Protein AF-A0A1H9M7K6-F1 (afdb_monomer_lite)

Foldseek 3Di:
DDDDDDDDDDDDDDDDDDDDDDDDDPPPPPVVPPPPPPPPDPPPPDPDDDPDDPLAFWPVDGDFNRKWKWAKWKDKQNHTDDDPFGIKMWGFHDDDPFKTKIWIDTPPDDGTQIAMWTDDVQWTAGDPVSCVVDPFNVADQASIDRLPADAPAEWDDDSLFIDRVPHTAADSGKHFHQWDDDPNDIDGGWIKDWHDPVVFQKIWIWTHHSTDTAKIKIKHWDQDPNDIMIMMIMGGTDDDPPD

Sequence (243 aa):
MHQRRKKGTRLNEQIHLPMSPIKTLFSLSLVLLFITSCDPDPIAPQPSPQPVDPDRVSFQNPVVGQFNTFDVLSFECGQEVPAPSSDLTLTITAVTDEEIEFSEQSSGLTDPYVYTAERVPGNLLISAEERAGSRLFYFYGSDSIRLDAQPVAELNYQDCVFFNGNEKFTGDYVASIPSFELDGRTLSNLKSVSCVPVILDLDGYLLYDSNSLHASITTSGSEFGGVESWFTTIYLLQESGGE

pLDDT: mean 81.36, std 17.16, range [38.16, 98.44]

Organism: NCBI:txid478744

Radius of gyration: 29.24 Å; chains: 1; bounding box: 63×69×85 Å

Secondary structure (DSSP, 8-state):
-------------------------TTSSSSTTSS--------PPPPPPPPPPTTS--SSS--TT-EEEEEEEEEETTEE---S-SEEEEEEEEE-SSEEEEEEEETT-SS-EEEEEEEETTEEE--HHHHHH-SS----S-SEEESSPPP-SB-EEETTEEEETTEE---SS-EEEEEEEETTEEEEEEEEEEE--TTTTEEEEEEE-SS-EEEEEEEEEEEETTEEEEEEEEEEEPP----

Structure (mmCIF, N/CA/C/O backbone):
data_AF-A0A1H9M7K6-F1
#
_entry.id   AF-A0A1H9M7K6-F1
#
loop_
_atom_site.group_PDB
_atom_site.id
_atom_site.type_symbol
_atom_site.label_atom_id
_atom_site.label_alt_id
_atom_site.label_comp_id
_atom_site.label_asym_id
_atom_site.label_entity_id
_atom_site.label_seq_id
_atom_site.pdbx_PDB_ins_code
_atom_site.Cartn_x
_atom_site.Cartn_y
_atom_site.Cartn_z
_atom_site.occupancy
_atom_site.B_iso_or_equiv
_atom_site.auth_seq_id
_atom_site.auth_comp_id
_atom_site.auth_asym_id
_atom_site.auth_atom_id
_atom_site.pdbx_PDB_model_num
ATOM 1 N N . MET A 1 1 ? -27.196 35.611 -63.379 1.00 47.88 1 MET A N 1
ATOM 2 C CA . MET A 1 1 ? -27.825 35.134 -64.635 1.00 47.88 1 MET A CA 1
ATOM 3 C C . MET A 1 1 ? -27.070 33.916 -65.162 1.00 47.88 1 MET A C 1
ATOM 5 O O . MET A 1 1 ? -26.076 34.110 -65.837 1.00 47.88 1 MET A O 1
ATOM 9 N N . HIS A 1 2 ? -27.516 32.691 -64.868 1.00 49.06 2 HIS A N 1
ATOM 10 C CA . HIS A 1 2 ? -27.603 31.582 -65.837 1.00 49.06 2 HIS A CA 1
ATOM 11 C C . HIS A 1 2 ? -28.138 30.324 -65.140 1.00 49.06 2 HIS A C 1
ATOM 13 O O . HIS A 1 2 ? -27.496 29.737 -64.278 1.00 49.06 2 HIS A O 1
ATOM 19 N N . GLN A 1 3 ? -29.358 29.947 -65.523 1.00 47.75 3 GLN A N 1
ATOM 20 C CA . GLN A 1 3 ? -29.942 28.627 -65.308 1.00 47.75 3 GLN A CA 1
ATOM 21 C C . GLN A 1 3 ? -29.163 27.568 -66.103 1.00 47.75 3 GLN A C 1
ATOM 23 O O . GLN A 1 3 ? -28.755 27.853 -67.227 1.00 47.75 3 GLN A O 1
ATOM 28 N N . ARG A 1 4 ? -29.156 26.311 -65.634 1.00 53.44 4 ARG A N 1
ATOM 29 C CA . ARG A 1 4 ? -29.588 25.164 -66.462 1.00 53.44 4 ARG A CA 1
ATOM 30 C C . ARG A 1 4 ? -29.865 23.904 -65.631 1.00 53.44 4 ARG A C 1
ATOM 32 O O . ARG A 1 4 ? -29.017 23.405 -64.908 1.00 53.44 4 ARG A O 1
ATOM 39 N N . ARG A 1 5 ? -31.096 23.407 -65.797 1.00 55.62 5 ARG A N 1
ATOM 40 C CA . ARG A 1 5 ? -31.636 22.093 -65.403 1.00 55.62 5 ARG A CA 1
ATOM 41 C C . ARG A 1 5 ? -31.065 20.954 -66.264 1.00 55.62 5 ARG A C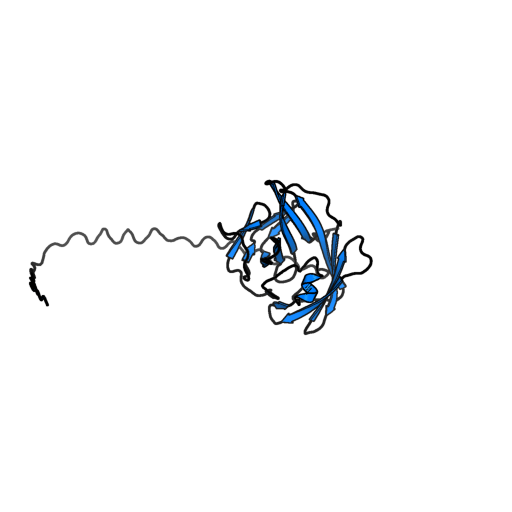 1
ATOM 43 O O . ARG A 1 5 ? -30.823 21.191 -67.442 1.00 55.62 5 ARG A O 1
ATOM 50 N N . LYS A 1 6 ? -31.080 19.724 -65.726 1.00 57.84 6 LYS A N 1
ATOM 51 C CA . LYS A 1 6 ? -31.431 18.404 -66.338 1.00 57.84 6 LYS A CA 1
ATOM 52 C C . LYS A 1 6 ? -31.504 17.412 -65.152 1.00 57.84 6 LYS A C 1
ATOM 54 O O . LYS A 1 6 ? -30.553 17.392 -64.391 1.00 57.84 6 LYS A O 1
ATOM 59 N N . LYS A 1 7 ? -32.575 16.714 -64.739 1.00 54.44 7 LYS A N 1
ATOM 60 C CA . LYS A 1 7 ? -33.729 15.976 -65.313 1.00 54.44 7 LYS A CA 1
ATOM 61 C C . LYS A 1 7 ? -33.375 14.676 -66.064 1.00 54.44 7 LYS A C 1
ATOM 63 O O . LYS A 1 7 ? -32.823 14.753 -67.154 1.00 54.44 7 LYS A O 1
ATOM 68 N N . GLY A 1 8 ? -33.851 13.549 -65.509 1.00 43.56 8 GLY A N 1
ATOM 69 C CA . GLY A 1 8 ? -34.071 12.237 -66.154 1.00 43.56 8 GLY A CA 1
ATOM 70 C C . GLY A 1 8 ? -33.228 11.098 -65.549 1.00 43.56 8 GLY A C 1
ATOM 71 O O . GLY A 1 8 ? -32.077 11.348 -65.237 1.00 43.56 8 GLY A O 1
ATOM 72 N N . THR A 1 9 ? -33.674 9.851 -65.337 1.00 52.56 9 THR A N 1
ATOM 73 C CA . THR A 1 9 ? -34.931 9.130 -65.644 1.00 52.56 9 THR A CA 1
ATOM 74 C C . THR A 1 9 ? -34.920 7.788 -64.867 1.00 52.56 9 THR A C 1
ATOM 76 O O . THR A 1 9 ? -33.850 7.247 -64.612 1.00 52.56 9 THR A O 1
ATOM 79 N N . ARG A 1 10 ? -36.097 7.262 -64.483 1.00 55.97 10 ARG A N 1
ATOM 80 C CA . ARG A 1 10 ? -36.335 5.927 -63.875 1.00 55.97 10 ARG A CA 1
ATOM 81 C C . ARG A 1 10 ? -36.352 4.797 -64.922 1.00 55.97 10 ARG A C 1
ATOM 83 O O . ARG A 1 10 ? -36.804 5.067 -66.024 1.00 55.97 10 ARG A O 1
ATOM 90 N N . LEU A 1 11 ? -36.047 3.562 -64.507 1.00 56.72 11 LEU A N 1
ATOM 91 C CA . LEU A 1 11 ? -36.513 2.234 -64.996 1.00 56.72 11 LEU A CA 1
ATOM 92 C C . LEU A 1 11 ? -36.066 1.252 -63.884 1.00 56.72 11 LEU A C 1
ATOM 94 O O . LEU A 1 11 ? -34.889 1.268 -63.553 1.00 56.72 11 LEU A O 1
ATOM 98 N N . ASN A 1 12 ? -36.865 0.562 -63.063 1.00 50.88 12 ASN A N 1
ATOM 99 C CA . ASN A 1 12 ? -38.062 -0.279 -63.194 1.00 50.88 12 ASN A CA 1
ATOM 100 C C . ASN A 1 12 ? -37.880 -1.493 -64.112 1.00 50.88 12 ASN A C 1
ATOM 102 O O . ASN A 1 12 ? -38.217 -1.422 -65.287 1.00 50.88 12 ASN A O 1
ATOM 106 N N . GLU A 1 13 ? -37.427 -2.609 -63.538 1.00 57.91 13 GLU A N 1
ATOM 107 C CA . GLU A 1 13 ? -37.585 -3.935 -64.135 1.00 57.91 13 GLU A CA 1
ATOM 108 C C . GLU A 1 13 ? -37.860 -4.962 -63.022 1.00 57.91 13 GLU A C 1
ATOM 110 O O . GLU A 1 13 ? -37.001 -5.292 -62.207 1.00 57.91 13 GLU A O 1
ATOM 115 N N . GLN A 1 14 ? -39.124 -5.386 -62.946 1.00 50.59 14 GLN A N 1
ATOM 116 C CA . GLN A 1 14 ? -39.582 -6.568 -62.218 1.00 50.59 14 GLN A CA 1
ATOM 117 C C . GLN A 1 14 ? -39.521 -7.753 -63.181 1.00 50.59 14 GLN A C 1
ATOM 119 O O . GLN A 1 14 ? -40.066 -7.658 -64.280 1.00 50.59 14 GLN A O 1
ATOM 124 N N . ILE A 1 15 ? -38.949 -8.881 -62.757 1.00 62.31 15 ILE A N 1
ATOM 125 C CA . ILE A 1 15 ? -39.090 -10.159 -63.464 1.00 62.31 15 ILE A CA 1
ATOM 126 C C . ILE A 1 15 ? -39.582 -11.223 -62.479 1.00 62.31 15 ILE A C 1
ATOM 128 O O . ILE A 1 15 ? -38.988 -11.465 -61.430 1.00 62.31 15 ILE A O 1
ATOM 132 N N . HIS A 1 16 ? -40.713 -11.819 -62.847 1.00 44.44 16 HIS A N 1
ATOM 133 C CA . HIS A 1 16 ? -41.434 -12.883 -62.160 1.00 44.44 16 HIS A CA 1
ATOM 134 C C . HIS A 1 16 ? -40.943 -14.279 -62.605 1.00 44.44 16 HIS A C 1
ATOM 136 O O . HIS A 1 16 ? -40.888 -14.548 -63.799 1.00 44.44 16 HIS A O 1
ATOM 142 N N . LEU A 1 17 ? -40.645 -15.124 -61.604 1.00 46.06 17 LEU A N 1
ATOM 143 C CA . LEU A 1 17 ? -40.867 -16.581 -61.406 1.00 46.06 17 LEU A CA 1
ATOM 144 C C . LEU A 1 17 ? -40.917 -17.556 -62.612 1.00 46.06 17 LEU A C 1
ATOM 146 O O . LEU A 1 17 ? -41.637 -17.330 -63.581 1.00 46.06 17 LEU A O 1
ATOM 150 N N . PRO A 1 18 ? -40.352 -18.771 -62.437 1.00 50.91 18 PRO A N 1
ATOM 151 C CA . PRO A 1 18 ? -41.237 -19.900 -62.104 1.00 50.91 18 PRO A CA 1
ATOM 152 C C . PRO A 1 18 ? -40.742 -20.831 -60.975 1.00 50.91 18 PRO A C 1
ATOM 154 O O . PRO A 1 18 ? -39.553 -20.990 -60.716 1.00 50.91 18 PRO A O 1
ATOM 157 N N . MET A 1 19 ? -41.720 -21.456 -60.311 1.00 47.22 19 MET A N 1
ATOM 158 C CA . MET A 1 19 ? -41.601 -22.463 -59.250 1.00 47.22 19 MET A CA 1
ATOM 159 C C . MET A 1 19 ? -41.314 -23.885 -59.775 1.00 47.22 19 MET A C 1
ATOM 161 O O . MET A 1 19 ? -41.977 -24.306 -60.717 1.00 47.22 19 MET A O 1
ATOM 165 N N . SER A 1 20 ? -40.527 -24.641 -58.980 1.00 45.38 20 SER A N 1
ATOM 166 C CA . SER A 1 20 ? -40.616 -26.100 -58.691 1.00 45.38 20 SER A CA 1
ATOM 167 C C . SER A 1 20 ? -40.263 -27.074 -59.840 1.00 45.38 20 SER A C 1
ATOM 169 O O . SER A 1 20 ? -40.629 -26.791 -60.975 1.00 45.38 20 SER A O 1
ATOM 171 N N . PRO A 1 21 ? -39.616 -28.248 -59.610 1.00 56.22 21 PRO A N 1
ATOM 172 C CA . PRO A 1 21 ? -39.726 -29.117 -58.428 1.00 56.22 21 PRO A CA 1
ATOM 173 C C . PRO A 1 21 ? -38.393 -29.741 -57.951 1.00 56.22 21 PRO A C 1
ATOM 175 O O . PRO A 1 21 ? -37.333 -29.402 -58.455 1.00 56.22 21 PRO A O 1
ATOM 178 N N . ILE A 1 22 ? -38.482 -30.711 -57.024 1.00 53.09 22 ILE A N 1
ATOM 179 C CA . ILE A 1 22 ? -37.457 -31.726 -56.665 1.00 53.09 22 ILE A CA 1
ATOM 180 C C . ILE A 1 22 ? -36.622 -31.326 -55.429 1.00 53.09 22 ILE A C 1
ATOM 182 O O . ILE A 1 22 ? -35.625 -30.627 -55.510 1.00 53.09 22 ILE A O 1
ATOM 186 N N . LYS A 1 23 ? -37.064 -31.616 -54.196 1.00 50.09 23 LYS A N 1
ATOM 187 C CA . LYS A 1 23 ? -36.982 -32.931 -53.518 1.00 50.09 23 LYS A CA 1
ATOM 188 C C . LYS A 1 23 ? -35.630 -33.650 -53.679 1.00 50.09 23 LYS A C 1
ATOM 190 O O . LYS A 1 23 ? -35.638 -34.725 -54.248 1.00 50.09 23 LYS A O 1
ATOM 195 N N . THR A 1 24 ? -34.528 -33.104 -53.154 1.00 51.31 24 THR A N 1
ATOM 196 C CA . THR A 1 24 ? -33.364 -33.867 -52.621 1.00 51.31 24 THR A CA 1
ATOM 197 C C . THR A 1 24 ? -32.226 -32.906 -52.285 1.00 51.31 24 THR A C 1
ATOM 199 O O . THR A 1 24 ? -31.393 -32.655 -53.140 1.00 51.31 24 THR A O 1
ATOM 202 N N . LEU A 1 25 ? -32.196 -32.340 -51.074 1.00 50.50 25 LEU A N 1
ATOM 203 C CA . LEU A 1 25 ? -30.967 -31.841 -50.411 1.00 50.50 25 LEU A CA 1
ATOM 204 C C . LEU A 1 25 ? -31.258 -31.340 -48.981 1.00 50.50 25 LEU A C 1
ATOM 206 O O . LEU A 1 25 ? -30.589 -30.465 -48.453 1.00 50.50 25 LEU A O 1
ATOM 210 N N . PHE A 1 26 ? -32.260 -31.924 -48.316 1.00 47.91 26 PHE A N 1
ATOM 211 C CA . PHE A 1 26 ? -32.633 -31.595 -46.932 1.00 47.91 26 PHE A CA 1
ATOM 212 C C . PHE A 1 26 ? -31.929 -32.497 -45.899 1.00 47.91 26 PHE A C 1
ATOM 214 O O . PHE A 1 26 ? -32.463 -32.753 -44.827 1.00 47.91 26 PHE A O 1
ATOM 221 N N . SER A 1 27 ? -30.743 -33.022 -46.231 1.00 51.06 27 SER A N 1
ATOM 222 C CA . SER A 1 27 ? -30.033 -34.012 -45.400 1.00 51.06 27 SER A CA 1
ATOM 223 C C . SER A 1 27 ? -28.535 -33.731 -45.219 1.00 51.06 27 SER A C 1
ATOM 225 O O . SER A 1 27 ? -27.801 -34.629 -44.818 1.00 51.06 27 SER A O 1
ATOM 227 N N . LEU A 1 28 ? -28.060 -32.510 -45.502 1.00 47.25 28 LEU A N 1
ATOM 228 C CA . LEU A 1 28 ? -26.651 -32.143 -45.271 1.00 47.25 28 LEU A CA 1
ATOM 229 C C . LEU A 1 28 ? -26.453 -30.864 -44.441 1.00 47.25 28 LEU A C 1
ATOM 231 O O . LEU A 1 28 ? -25.321 -30.452 -44.228 1.00 47.25 28 LEU A O 1
ATOM 235 N N . SER A 1 29 ? -27.533 -30.251 -43.940 1.00 50.06 29 SER A N 1
ATOM 236 C CA . SER A 1 29 ? -27.453 -29.015 -43.141 1.00 50.06 29 SER A CA 1
ATOM 237 C C . SER A 1 29 ? -27.757 -29.206 -41.647 1.00 50.06 29 SER A C 1
ATOM 239 O O . SER A 1 29 ? -27.731 -28.231 -40.905 1.00 50.06 29 SER A O 1
ATOM 241 N N . LEU A 1 30 ? -28.022 -30.440 -41.193 1.00 50.50 30 LEU A N 1
ATOM 242 C CA . LEU A 1 30 ? -28.293 -30.757 -39.778 1.00 50.50 30 LEU A CA 1
ATOM 243 C C . LEU A 1 30 ? -27.082 -31.370 -39.040 1.00 50.50 30 LEU A C 1
ATOM 245 O O . LEU A 1 30 ? -27.145 -31.587 -37.838 1.00 50.50 30 LEU A O 1
ATOM 249 N N . VAL A 1 31 ? -25.972 -31.639 -39.739 1.00 52.94 31 VAL A N 1
ATOM 250 C CA . VAL A 1 31 ? -24.758 -32.250 -39.148 1.00 52.94 31 VAL A CA 1
ATOM 251 C C . VAL A 1 31 ? -23.705 -31.201 -38.748 1.00 52.94 31 VAL A C 1
ATOM 253 O O . VAL A 1 31 ? -22.767 -31.508 -38.026 1.00 52.94 31 VAL A O 1
ATOM 256 N N . LEU A 1 32 ? -23.887 -29.932 -39.126 1.00 51.12 32 LEU A N 1
ATOM 257 C CA . LEU A 1 32 ? -22.965 -28.832 -38.793 1.00 51.12 32 LEU A CA 1
ATOM 258 C C . LEU A 1 32 ? -23.345 -28.044 -37.522 1.00 51.12 32 LEU A C 1
ATOM 260 O O . LEU A 1 32 ? -22.746 -27.011 -37.252 1.00 51.12 32 LEU A O 1
ATOM 264 N N . LEU A 1 33 ? -24.307 -28.532 -36.728 1.00 52.41 33 LEU A N 1
ATOM 265 C CA . LEU A 1 33 ? -24.761 -27.895 -35.478 1.00 52.41 33 LEU A CA 1
ATOM 266 C C . LEU A 1 33 ? -24.233 -28.562 -34.188 1.00 52.41 33 LEU A C 1
ATOM 268 O O . LEU A 1 33 ? -24.679 -28.197 -33.106 1.00 52.41 33 LEU A O 1
ATOM 272 N N . PHE A 1 34 ? -23.289 -29.512 -34.267 1.00 51.66 34 PHE A N 1
ATOM 273 C CA . PHE A 1 34 ? -22.890 -30.338 -33.109 1.00 51.66 34 PHE A CA 1
ATOM 274 C C . PHE A 1 34 ? -21.403 -30.315 -32.707 1.00 51.66 34 PHE A C 1
ATOM 276 O O . PHE A 1 34 ? -20.996 -31.175 -31.936 1.00 51.66 34 PHE A O 1
ATOM 283 N N . ILE A 1 35 ? -20.570 -29.374 -33.171 1.00 54.38 35 ILE A N 1
ATOM 284 C CA . ILE A 1 35 ? -19.119 -29.401 -32.847 1.00 54.38 35 ILE A CA 1
ATOM 285 C C . ILE A 1 35 ? -18.518 -28.084 -32.349 1.00 54.38 35 ILE A C 1
ATOM 287 O O . ILE A 1 35 ? -17.318 -27.866 -32.469 1.00 54.38 35 ILE A O 1
ATOM 291 N N . THR A 1 36 ? -19.314 -27.232 -31.707 1.00 54.78 36 THR A N 1
ATOM 292 C CA . THR A 1 36 ? -18.756 -26.201 -30.815 1.00 54.78 36 THR A CA 1
ATOM 293 C C . THR A 1 36 ? -19.509 -26.184 -29.487 1.00 54.78 36 THR A C 1
ATOM 295 O O . THR A 1 36 ? -19.994 -25.140 -29.056 1.00 54.78 36 THR A O 1
ATOM 298 N N . SER A 1 37 ? -19.654 -27.341 -28.828 1.00 42.41 37 SER A N 1
ATOM 299 C CA . SER A 1 37 ? -19.732 -27.296 -27.368 1.00 42.41 37 SER A CA 1
ATOM 300 C C . SER A 1 37 ? -18.314 -27.009 -26.892 1.00 42.41 37 SER A C 1
ATOM 302 O O . SER A 1 37 ? -17.483 -27.911 -26.809 1.00 42.41 37 SER A O 1
ATOM 304 N N . CYS A 1 38 ? -18.009 -25.733 -26.655 1.00 56.78 38 CYS A N 1
ATOM 305 C CA . CYS A 1 38 ? -17.006 -25.432 -25.650 1.00 56.78 38 CYS A CA 1
ATOM 306 C C . CYS A 1 38 ? -17.567 -26.040 -24.368 1.00 56.78 38 CYS A C 1
ATOM 308 O O . CYS A 1 38 ? -18.526 -25.500 -23.811 1.00 56.78 38 CYS A O 1
ATOM 310 N N . ASP A 1 39 ? -17.053 -27.204 -23.968 1.00 51.09 39 ASP A N 1
ATOM 311 C CA . ASP A 1 39 ? -17.164 -27.590 -22.571 1.00 51.09 39 ASP A CA 1
ATOM 312 C C . ASP A 1 39 ? -16.630 -26.383 -21.796 1.00 51.09 39 ASP A C 1
ATOM 314 O O . ASP A 1 39 ? -15.525 -25.927 -22.110 1.00 51.09 39 ASP A O 1
ATOM 318 N N . PRO A 1 40 ? -17.430 -25.759 -20.912 1.00 58.19 40 PRO A N 1
ATOM 319 C CA . PRO A 1 40 ? -16.911 -24.680 -20.096 1.00 58.19 40 PRO A CA 1
ATOM 320 C C . PRO A 1 40 ? -15.690 -25.254 -19.393 1.00 58.19 40 PRO A C 1
ATOM 322 O O . PRO A 1 40 ? -15.806 -26.307 -18.755 1.00 58.19 40 PRO A O 1
ATOM 325 N N . ASP A 1 41 ? -14.535 -24.610 -19.588 1.00 53.50 41 ASP A N 1
ATOM 326 C CA . ASP A 1 41 ? -13.306 -25.010 -18.920 1.00 53.50 41 ASP A CA 1
ATOM 327 C C . ASP A 1 41 ? -13.656 -25.288 -17.458 1.00 53.50 41 ASP A C 1
ATOM 329 O O . ASP A 1 41 ? -14.384 -24.485 -16.853 1.00 53.50 41 ASP A O 1
ATOM 333 N N . PRO A 1 42 ? -13.258 -26.451 -16.910 1.00 61.19 42 PRO A N 1
ATOM 334 C CA . PRO A 1 42 ? -13.592 -26.794 -15.543 1.00 61.19 42 PRO A CA 1
ATOM 335 C C . PRO A 1 42 ? -13.155 -25.622 -14.675 1.00 61.19 42 PRO A C 1
ATOM 337 O O . PRO A 1 42 ? -11.965 -25.313 -14.620 1.00 61.19 42 PRO A O 1
ATOM 340 N N . ILE A 1 43 ? -14.135 -24.938 -14.071 1.00 58.03 43 ILE A N 1
ATOM 341 C CA . ILE A 1 43 ? -13.891 -23.801 -13.188 1.00 58.03 43 ILE A CA 1
ATOM 342 C C . ILE A 1 43 ? -12.900 -24.320 -12.158 1.00 58.03 43 ILE A C 1
ATOM 344 O O . ILE A 1 43 ? -13.240 -25.217 -11.379 1.00 58.03 43 ILE A O 1
ATOM 348 N N . ALA A 1 44 ? -11.660 -23.829 -12.226 1.00 66.50 44 ALA A N 1
ATOM 349 C CA . ALA A 1 44 ? -10.632 -24.235 -11.290 1.00 66.50 44 ALA A CA 1
ATOM 350 C C . ALA A 1 44 ? -11.211 -24.019 -9.884 1.00 66.50 44 ALA A C 1
ATOM 352 O O . ALA A 1 44 ? -11.788 -22.954 -9.634 1.00 66.50 44 ALA A O 1
ATOM 353 N N . PRO A 1 45 ? -11.166 -25.028 -8.996 1.00 59.59 45 PRO A N 1
ATOM 354 C CA . PRO A 1 45 ? -11.705 -24.876 -7.656 1.00 59.59 45 PRO A CA 1
ATOM 355 C C . PRO A 1 45 ? -11.077 -23.632 -7.030 1.00 59.59 45 PRO A C 1
ATOM 357 O O . PRO A 1 45 ? -9.851 -23.520 -6.987 1.00 59.59 45 PRO A O 1
ATOM 360 N N . GLN A 1 46 ? -11.918 -22.684 -6.603 1.00 56.72 46 GLN A N 1
ATOM 361 C CA . GLN A 1 46 ? -11.425 -21.489 -5.929 1.00 56.72 46 GLN A CA 1
ATOM 362 C C . GLN A 1 46 ? -10.591 -21.941 -4.723 1.00 56.72 46 GLN A C 1
ATOM 364 O O . GLN A 1 46 ? -11.041 -22.825 -3.981 1.00 56.72 46 GLN A O 1
ATOM 369 N N . PRO A 1 47 ? -9.373 -21.401 -4.541 1.00 60.12 47 PRO A N 1
ATOM 370 C CA . PRO A 1 47 ? -8.544 -21.764 -3.407 1.00 60.12 47 PRO A CA 1
ATOM 371 C C . PRO A 1 47 ? -9.337 -21.532 -2.121 1.00 60.12 47 PRO A C 1
ATOM 373 O O . PRO A 1 47 ? -10.036 -20.528 -1.972 1.00 60.12 47 PRO A O 1
ATOM 376 N N . SER A 1 48 ? -9.278 -22.506 -1.212 1.00 62.72 48 SER A N 1
ATOM 377 C CA . SER A 1 48 ? -9.911 -22.357 0.097 1.00 62.72 48 SER A CA 1
ATOM 378 C C . SER A 1 48 ? -9.325 -21.119 0.788 1.00 62.72 48 SER A C 1
ATOM 380 O O . SER A 1 48 ? -8.109 -20.930 0.694 1.00 62.72 48 SER A O 1
ATOM 382 N N . PRO A 1 49 ? -10.144 -20.285 1.459 1.00 62.84 49 PRO A N 1
ATOM 383 C CA . PRO A 1 49 ? -9.649 -19.102 2.152 1.00 62.84 49 PRO A CA 1
ATOM 384 C C . PRO A 1 49 ? -8.511 -19.504 3.088 1.00 62.84 49 PRO A C 1
ATOM 386 O O . PRO A 1 49 ? -8.682 -20.416 3.902 1.00 62.84 49 PRO A O 1
ATOM 389 N N . GLN A 1 50 ? -7.347 -18.869 2.950 1.00 64.38 50 GLN A N 1
ATOM 390 C CA . GLN A 1 50 ? -6.264 -19.097 3.899 1.00 64.38 50 GLN A CA 1
ATOM 391 C C . GLN A 1 50 ? -6.715 -18.629 5.294 1.00 64.38 50 GLN A C 1
ATOM 393 O O . GLN A 1 50 ? -7.450 -17.640 5.390 1.00 64.38 50 GLN A O 1
ATOM 398 N N . PRO A 1 51 ? -6.330 -19.335 6.374 1.00 69.69 51 PRO A N 1
ATOM 399 C CA . PRO A 1 51 ? -6.585 -18.870 7.731 1.00 69.69 51 PRO A CA 1
ATOM 400 C C . PRO A 1 51 ? -6.047 -17.447 7.894 1.00 69.69 51 PRO A C 1
ATOM 402 O O . PRO A 1 51 ? -4.873 -17.199 7.632 1.00 69.69 51 PRO A O 1
ATOM 405 N N . VAL A 1 52 ? -6.914 -16.515 8.289 1.00 76.12 52 VAL A N 1
ATOM 406 C CA . VAL A 1 52 ? -6.509 -15.131 8.549 1.00 76.12 52 VAL A CA 1
ATOM 407 C C . VAL A 1 52 ? -5.762 -15.110 9.876 1.00 76.12 52 VAL A C 1
ATOM 409 O O . VAL A 1 52 ? -6.315 -15.507 10.902 1.00 76.12 52 VAL A O 1
ATOM 412 N N . ASP A 1 53 ? -4.509 -14.673 9.839 1.00 85.31 53 ASP A N 1
ATOM 413 C CA . ASP A 1 53 ? -3.696 -14.427 11.025 1.00 85.31 53 ASP A CA 1
ATOM 414 C C . ASP A 1 53 ? -4.353 -13.310 11.862 1.00 85.31 53 ASP A C 1
ATOM 416 O O . ASP A 1 53 ? -4.520 -12.199 11.350 1.00 85.31 53 ASP A O 1
ATOM 420 N N . PRO A 1 54 ? -4.793 -13.586 13.105 1.00 86.38 54 PRO A N 1
ATOM 421 C CA . PRO A 1 54 ? -5.531 -12.614 13.908 1.00 86.38 54 PRO A CA 1
ATOM 422 C C . PRO A 1 54 ? -4.683 -11.405 14.321 1.00 86.38 54 PRO A C 1
ATOM 424 O O . PRO A 1 54 ? -5.261 -10.357 14.623 1.00 86.38 54 PRO A O 1
ATOM 427 N N . ASP A 1 55 ? -3.353 -11.539 14.309 1.00 92.44 55 ASP A N 1
ATOM 428 C CA . ASP A 1 55 ? -2.421 -10.479 14.697 1.00 92.44 55 ASP A CA 1
ATOM 429 C C . ASP A 1 55 ? -2.093 -9.541 13.524 1.00 92.44 55 ASP A C 1
ATOM 431 O O . ASP A 1 55 ? -1.588 -8.436 13.734 1.00 92.44 55 ASP A O 1
ATOM 435 N N . ARG A 1 56 ? -2.438 -9.928 12.287 1.00 94.31 56 ARG A N 1
ATOM 436 C CA . ARG A 1 56 ? -2.265 -9.078 11.103 1.00 94.31 56 ARG A CA 1
ATOM 437 C C . ARG A 1 56 ? -3.309 -7.983 11.021 1.00 94.31 56 ARG A C 1
ATOM 439 O O . ARG A 1 56 ? -4.463 -8.163 11.406 1.00 94.31 56 ARG A O 1
ATOM 446 N N . VAL A 1 57 ? -2.917 -6.863 10.416 1.00 95.88 57 VAL A N 1
ATOM 447 C CA . VAL A 1 57 ? -3.843 -5.768 10.095 1.00 95.88 57 VAL A CA 1
ATOM 448 C C . VAL A 1 57 ? -4.986 -6.297 9.233 1.00 95.88 57 VAL A C 1
ATOM 450 O O . VAL A 1 57 ? -4.761 -6.802 8.131 1.00 95.88 57 VAL A O 1
ATOM 453 N N . SER A 1 58 ? -6.215 -6.132 9.730 1.00 95.50 58 SER A N 1
ATOM 454 C CA . SER A 1 58 ? -7.444 -6.406 8.989 1.00 95.50 58 SER A CA 1
ATOM 455 C C . SER A 1 58 ? -8.246 -5.125 8.763 1.00 95.50 58 SER A C 1
ATOM 457 O O . SER A 1 58 ? -8.642 -4.452 9.706 1.00 95.50 58 SER A O 1
ATOM 459 N N . PHE A 1 59 ? -8.560 -4.812 7.511 1.00 94.25 59 PHE A N 1
ATOM 460 C CA . PHE A 1 59 ? -9.430 -3.702 7.123 1.00 94.25 59 PHE A CA 1
ATOM 461 C C . PHE A 1 59 ? -10.907 -3.974 7.435 1.00 94.25 59 PHE A C 1
ATOM 463 O O . PHE A 1 59 ? -11.668 -3.045 7.692 1.00 94.25 59 PHE A O 1
ATOM 470 N N . GLN A 1 60 ? -11.321 -5.245 7.425 1.00 92.62 60 GLN A N 1
ATOM 471 C CA . GLN A 1 60 ? -12.716 -5.650 7.646 1.00 92.62 60 GLN A CA 1
ATOM 472 C C . GLN A 1 60 ? -13.025 -5.835 9.129 1.00 92.62 60 GLN A C 1
ATOM 474 O O . GLN A 1 60 ? -14.074 -5.400 9.605 1.00 92.62 60 GLN A O 1
ATOM 479 N N . ASN A 1 61 ? -12.097 -6.455 9.862 1.00 94.81 61 ASN A N 1
ATOM 480 C CA . ASN A 1 61 ? -12.224 -6.732 11.290 1.00 94.81 61 ASN A CA 1
ATOM 481 C C . ASN A 1 61 ? -11.027 -6.141 12.057 1.00 94.81 61 ASN A C 1
ATOM 483 O O . ASN A 1 61 ? -10.250 -6.905 12.635 1.00 94.81 61 ASN A O 1
ATOM 487 N N . PRO A 1 62 ? -10.846 -4.808 12.029 1.00 96.12 62 PRO A N 1
ATOM 488 C CA . PRO A 1 62 ? -9.702 -4.164 12.658 1.00 96.12 62 PRO A CA 1
ATOM 489 C C . PRO A 1 62 ? -9.744 -4.329 14.176 1.00 96.12 62 PRO A C 1
ATOM 491 O O . PRO A 1 62 ? -10.779 -4.120 14.815 1.00 96.12 62 PRO A O 1
ATOM 494 N N . VAL A 1 63 ? -8.595 -4.661 14.758 1.00 97.31 63 VAL A N 1
ATOM 495 C CA . VAL A 1 63 ? -8.398 -4.739 16.208 1.00 97.31 63 VAL A CA 1
ATOM 496 C C . VAL A 1 63 ? -7.149 -3.949 16.580 1.00 97.31 63 VAL A C 1
ATOM 498 O O . VAL A 1 63 ? -6.113 -4.056 15.929 1.00 97.31 63 VAL A O 1
ATOM 501 N N . VAL A 1 64 ? -7.243 -3.157 17.650 1.00 98.00 64 VAL A N 1
ATOM 502 C CA . VAL A 1 64 ? -6.094 -2.415 18.184 1.00 98.00 64 VAL A CA 1
ATOM 503 C C . VAL A 1 64 ? -4.964 -3.377 18.545 1.00 98.00 64 VAL A C 1
ATOM 505 O O . VAL A 1 64 ? -5.183 -4.367 19.241 1.00 98.00 64 VAL A O 1
ATOM 508 N N . GLY A 1 65 ? -3.753 -3.051 18.097 1.00 97.12 65 GLY A N 1
ATOM 509 C CA . GLY A 1 65 ? -2.551 -3.856 18.292 1.00 97.12 65 GLY A CA 1
ATOM 510 C C . GLY A 1 65 ? -2.223 -4.795 17.132 1.00 97.12 65 GLY A C 1
ATOM 511 O O . GLY A 1 65 ? -1.116 -5.324 17.115 1.00 97.12 65 GLY A O 1
ATOM 512 N N . GLN A 1 66 ? -3.122 -4.968 16.156 1.00 97.50 66 GLN A N 1
ATOM 513 C CA . GLN A 1 66 ? -2.784 -5.661 14.913 1.00 97.50 66 GLN A CA 1
ATOM 514 C C . GLN A 1 66 ? -1.675 -4.921 14.168 1.00 97.50 66 GLN A C 1
ATOM 516 O O . GLN A 1 66 ? -1.688 -3.686 14.104 1.00 97.50 66 GLN A O 1
ATOM 521 N N . PHE A 1 67 ? -0.750 -5.667 13.568 1.00 97.19 67 PHE A N 1
ATOM 522 C CA . PHE A 1 67 ? 0.366 -5.090 12.834 1.00 97.19 67 PHE A CA 1
ATOM 523 C C . PHE A 1 67 ? 0.774 -5.920 11.614 1.00 97.19 67 PHE A C 1
ATOM 525 O O . PHE A 1 67 ? 0.600 -7.133 11.565 1.00 97.19 67 PHE A O 1
ATOM 532 N N . ASN A 1 68 ? 1.337 -5.240 10.620 1.00 96.69 68 ASN A N 1
ATOM 533 C CA . ASN A 1 68 ? 1.978 -5.834 9.453 1.00 96.69 68 ASN A CA 1
ATOM 534 C C . ASN A 1 68 ? 3.388 -5.257 9.330 1.00 96.69 68 ASN A C 1
ATOM 536 O O . ASN A 1 68 ? 3.554 -4.039 9.400 1.00 96.69 68 ASN A O 1
ATOM 540 N N . THR A 1 69 ? 4.375 -6.110 9.073 1.00 96.44 69 THR A N 1
ATOM 541 C CA . THR A 1 69 ? 5.738 -5.685 8.729 1.00 96.44 69 THR A CA 1
ATOM 542 C C . THR A 1 69 ? 5.968 -5.884 7.239 1.00 96.44 69 THR A C 1
ATOM 544 O O . THR A 1 69 ? 5.584 -6.909 6.677 1.00 96.44 69 THR A O 1
ATOM 547 N N . PHE A 1 70 ? 6.590 -4.906 6.596 1.00 96.62 70 PHE A N 1
ATOM 548 C CA . PHE A 1 70 ? 6.900 -4.907 5.175 1.00 96.62 70 PHE A CA 1
ATOM 549 C C . PHE A 1 70 ? 8.411 -4.838 4.982 1.00 96.62 70 PHE A C 1
ATOM 551 O O . PHE A 1 70 ? 9.058 -3.968 5.566 1.00 96.62 70 PHE A O 1
ATOM 558 N N . ASP A 1 71 ? 8.949 -5.708 4.133 1.00 95.56 71 ASP A N 1
ATOM 559 C CA . ASP A 1 71 ? 10.297 -5.560 3.594 1.00 95.56 71 ASP A CA 1
ATOM 560 C C . ASP A 1 71 ? 10.321 -4.380 2.628 1.00 95.56 71 ASP A C 1
ATOM 562 O O . ASP A 1 71 ? 9.407 -4.216 1.814 1.00 95.56 71 ASP A O 1
ATOM 566 N N . VAL A 1 72 ? 11.369 -3.563 2.705 1.00 95.00 72 VAL A N 1
ATOM 567 C CA . VAL A 1 72 ? 11.568 -2.457 1.767 1.00 95.00 72 VAL A CA 1
ATOM 568 C C . VAL A 1 72 ? 12.594 -2.875 0.726 1.00 95.00 72 VAL A C 1
ATOM 570 O O . VAL A 1 72 ? 13.785 -2.973 1.011 1.00 95.00 72 VAL A O 1
ATOM 573 N N . LEU A 1 73 ? 12.124 -3.098 -0.495 1.00 94.06 73 LEU A N 1
ATOM 574 C CA . LEU A 1 73 ? 12.957 -3.435 -1.642 1.00 94.06 73 LEU A CA 1
ATOM 575 C C . LEU A 1 73 ? 13.115 -2.203 -2.532 1.00 94.06 73 LEU A C 1
ATOM 577 O O . LEU A 1 73 ? 12.202 -1.382 -2.667 1.00 94.06 73 LEU A O 1
ATOM 581 N N . SER A 1 74 ? 14.283 -2.052 -3.145 1.00 93.06 74 SER A N 1
ATOM 582 C CA . SER A 1 74 ? 14.568 -0.955 -4.068 1.00 93.06 74 SER A CA 1
ATOM 583 C C . SER A 1 74 ? 15.268 -1.489 -5.307 1.00 93.06 74 SER A C 1
ATOM 585 O O . SER A 1 74 ? 16.171 -2.312 -5.204 1.00 93.06 74 SER A O 1
ATOM 587 N N . PHE A 1 75 ? 14.855 -1.020 -6.480 1.00 90.25 75 PHE A N 1
ATOM 588 C CA . PHE A 1 75 ? 15.404 -1.443 -7.764 1.00 90.25 75 PHE A CA 1
ATOM 589 C C . PHE A 1 75 ? 15.744 -0.233 -8.633 1.00 90.25 75 PHE A C 1
ATOM 591 O O . PHE A 1 75 ? 14.969 0.720 -8.702 1.00 90.25 75 PHE A O 1
ATOM 598 N N . GLU A 1 76 ? 16.865 -0.303 -9.344 1.00 89.12 76 GLU A N 1
ATOM 599 C CA . GLU A 1 76 ? 17.246 0.607 -10.424 1.00 89.12 76 GLU A CA 1
ATOM 600 C C . GLU A 1 76 ? 17.444 -0.212 -11.704 1.00 89.12 76 GLU A C 1
ATOM 602 O O . GLU A 1 76 ? 18.275 -1.119 -11.752 1.00 89.12 76 GLU A O 1
ATOM 607 N N . CYS A 1 77 ? 16.655 0.067 -12.745 1.00 78.75 77 CYS A N 1
ATOM 608 C CA . CYS A 1 77 ? 16.702 -0.668 -14.018 1.00 78.75 77 CYS A CA 1
ATOM 609 C C . CYS A 1 77 ? 16.590 -2.200 -13.839 1.00 78.75 77 CYS A C 1
ATOM 611 O O . CYS A 1 77 ? 17.313 -2.976 -14.468 1.00 78.75 77 CYS A O 1
ATOM 613 N N . GLY A 1 78 ? 15.707 -2.634 -12.931 1.00 78.88 78 GLY A N 1
ATOM 614 C CA . GLY A 1 78 ? 15.483 -4.046 -12.597 1.00 78.88 78 GLY A CA 1
ATOM 615 C C . GLY A 1 78 ? 16.606 -4.706 -11.789 1.00 78.88 78 GLY A C 1
ATOM 616 O O . GLY A 1 78 ? 16.541 -5.905 -11.532 1.00 78.88 78 GLY A O 1
ATOM 617 N N . GLN A 1 79 ? 17.641 -3.960 -11.398 1.00 85.69 79 GLN A N 1
ATOM 618 C CA . GLN A 1 79 ? 18.685 -4.428 -10.490 1.00 85.69 79 GLN A CA 1
ATOM 619 C C . GLN A 1 79 ? 18.374 -3.958 -9.077 1.00 85.69 79 GLN A C 1
ATOM 621 O O . GLN A 1 79 ? 18.089 -2.782 -8.872 1.00 85.69 79 GLN A O 1
ATOM 626 N N . GLU A 1 80 ? 18.432 -4.863 -8.106 1.00 88.81 80 GLU A N 1
ATOM 627 C CA . GLU A 1 80 ? 18.248 -4.500 -6.704 1.00 88.81 80 GLU A CA 1
ATOM 628 C C . GLU A 1 80 ? 19.363 -3.545 -6.249 1.00 88.81 80 GLU A C 1
ATOM 630 O O . GLU A 1 80 ? 20.547 -3.751 -6.533 1.00 88.81 80 GLU A O 1
ATOM 635 N N . VAL A 1 81 ? 18.975 -2.488 -5.543 1.00 91.88 81 VAL A N 1
ATOM 636 C CA . VAL A 1 81 ? 19.867 -1.488 -4.954 1.00 91.88 81 VAL A CA 1
ATOM 637 C C . VAL A 1 81 ? 19.567 -1.352 -3.461 1.00 91.88 81 VAL A C 1
ATOM 639 O O . VAL A 1 81 ? 18.455 -1.657 -3.029 1.00 91.88 81 VAL A O 1
ATOM 642 N N . PRO A 1 82 ? 20.526 -0.882 -2.641 1.00 90.19 82 PRO A N 1
ATOM 643 C CA . PRO A 1 82 ? 20.286 -0.699 -1.214 1.00 90.19 82 PRO A CA 1
ATOM 644 C C . PRO A 1 82 ? 19.081 0.212 -0.940 1.00 90.19 82 PRO A C 1
ATOM 646 O O . PRO A 1 82 ? 19.059 1.368 -1.368 1.00 90.19 82 PRO A O 1
ATOM 649 N N . ALA A 1 83 ? 18.105 -0.305 -0.195 1.00 86.38 83 ALA A N 1
ATOM 650 C CA . ALA A 1 83 ? 16.940 0.450 0.246 1.00 86.38 83 ALA A CA 1
ATOM 651 C C . ALA A 1 83 ? 17.299 1.450 1.368 1.00 86.38 83 ALA A C 1
ATOM 653 O O . ALA A 1 83 ? 18.235 1.218 2.141 1.00 86.38 83 ALA A O 1
ATOM 654 N N . PRO A 1 84 ? 16.553 2.565 1.508 1.00 76.19 84 PRO A N 1
ATOM 655 C CA . PRO A 1 84 ? 16.806 3.572 2.545 1.00 76.19 84 PRO A CA 1
ATOM 656 C C . PRO A 1 84 ? 16.485 3.089 3.972 1.00 76.19 84 PRO A C 1
ATOM 658 O O . PRO A 1 84 ? 16.912 3.714 4.942 1.00 76.19 84 PRO A O 1
ATOM 661 N N . SER A 1 85 ? 15.729 2.000 4.106 1.00 81.81 85 SER A N 1
ATOM 662 C CA . SER A 1 85 ? 15.397 1.316 5.360 1.00 81.81 85 SER A CA 1
ATOM 663 C C . SER A 1 85 ? 15.255 -0.183 5.094 1.00 81.81 85 SER A C 1
ATOM 665 O O . SER A 1 85 ? 15.035 -0.566 3.951 1.00 81.81 85 SER A O 1
ATOM 667 N N . SER A 1 86 ? 15.362 -1.022 6.127 1.00 86.19 86 SER A N 1
ATOM 668 C CA . SER A 1 86 ? 15.126 -2.471 6.009 1.00 86.19 86 SER A CA 1
ATOM 669 C C . SER A 1 86 ? 13.642 -2.827 5.997 1.00 86.19 86 SER A C 1
ATOM 671 O O . SER A 1 86 ? 13.226 -3.718 5.264 1.00 86.19 86 SER A O 1
ATOM 673 N N . ASP A 1 87 ? 12.851 -2.123 6.806 1.00 93.44 87 ASP A N 1
ATOM 674 C CA . ASP A 1 87 ? 11.460 -2.471 7.071 1.00 93.44 87 ASP A CA 1
ATOM 675 C C . ASP A 1 87 ? 10.573 -1.246 7.340 1.00 93.44 87 ASP A C 1
ATOM 677 O O . ASP A 1 87 ? 11.035 -0.128 7.621 1.00 93.44 87 ASP A O 1
ATOM 681 N N . LEU A 1 88 ? 9.269 -1.493 7.239 1.00 96.06 88 LEU A N 1
ATOM 682 C CA . LEU A 1 88 ? 8.193 -0.601 7.640 1.00 96.06 88 LEU A CA 1
ATOM 683 C C . LEU A 1 88 ? 7.125 -1.412 8.379 1.00 96.06 88 LEU A C 1
ATOM 685 O O . LEU A 1 88 ? 6.673 -2.435 7.877 1.00 96.06 88 LEU A O 1
ATOM 689 N N . THR A 1 89 ? 6.693 -0.951 9.548 1.00 97.00 89 THR A N 1
ATOM 690 C CA . THR A 1 89 ? 5.598 -1.561 10.313 1.00 97.00 89 THR A CA 1
ATOM 691 C C . THR A 1 89 ? 4.359 -0.676 10.249 1.00 97.00 89 THR A C 1
ATOM 693 O O . THR A 1 89 ? 4.444 0.513 10.550 1.00 97.00 89 THR A O 1
ATOM 696 N N . LEU A 1 90 ? 3.212 -1.255 9.894 1.00 97.75 90 LEU A N 1
ATOM 697 C CA . LEU A 1 90 ? 1.885 -0.642 9.981 1.00 97.75 90 LEU A CA 1
ATOM 698 C C . LEU A 1 90 ? 1.150 -1.239 11.178 1.00 97.75 90 LEU A C 1
ATOM 700 O O . LEU A 1 90 ? 0.965 -2.451 11.214 1.00 97.75 90 LEU A O 1
ATOM 704 N N . THR A 1 91 ? 0.715 -0.418 12.130 1.00 98.00 91 THR A N 1
ATOM 705 C CA . THR A 1 91 ? -0.021 -0.860 13.329 1.00 98.00 91 THR A CA 1
ATOM 706 C C . THR A 1 91 ? -1.382 -0.182 13.407 1.00 98.00 91 THR A C 1
ATOM 708 O O . THR A 1 91 ? -1.474 1.011 13.135 1.00 98.00 91 THR A O 1
ATOM 711 N N . ILE A 1 92 ? -2.422 -0.904 13.829 1.00 98.44 92 ILE A N 1
ATOM 712 C CA . ILE A 1 92 ? -3.707 -0.297 14.202 1.00 98.44 92 ILE A CA 1
ATOM 713 C C . ILE A 1 92 ? -3.631 0.186 15.655 1.00 98.44 92 ILE A C 1
ATOM 715 O O . ILE A 1 92 ? -3.496 -0.621 16.580 1.00 98.44 92 ILE A O 1
ATOM 719 N N . THR A 1 93 ? -3.740 1.494 15.872 1.00 98.38 93 THR A N 1
ATOM 720 C CA . THR A 1 93 ? -3.599 2.127 17.197 1.00 98.38 93 THR A CA 1
ATOM 721 C C . THR A 1 93 ? -4.930 2.507 17.835 1.00 98.38 93 THR A C 1
ATOM 723 O O . THR A 1 93 ? -5.045 2.484 19.062 1.00 98.38 93 THR A O 1
ATOM 726 N N . ALA A 1 94 ? -5.961 2.760 17.031 1.00 98.44 94 ALA A N 1
ATOM 727 C CA . ALA A 1 94 ? -7.329 2.978 17.489 1.00 98.44 94 ALA A CA 1
ATOM 728 C C . ALA A 1 94 ? -8.341 2.463 16.455 1.00 98.44 94 ALA A C 1
ATOM 730 O O . ALA A 1 94 ? -8.065 2.422 15.258 1.00 98.44 94 ALA A O 1
ATOM 731 N N . VAL A 1 95 ? -9.522 2.057 16.925 1.00 98.19 95 VAL A N 1
ATOM 732 C CA . VAL A 1 95 ? -10.632 1.605 16.075 1.00 98.19 95 VAL A CA 1
ATOM 733 C C . VAL A 1 95 ? -11.937 2.144 16.638 1.00 98.19 95 VAL A C 1
ATOM 735 O O . VAL A 1 95 ? -12.207 2.001 17.833 1.00 98.19 95 VAL A O 1
ATOM 738 N N . THR A 1 96 ? -12.762 2.717 15.769 1.00 97.94 96 THR A N 1
ATOM 739 C CA . THR A 1 96 ? -14.158 3.060 16.047 1.00 97.94 96 THR A CA 1
ATOM 740 C C . THR A 1 96 ? -15.070 2.409 15.001 1.00 97.94 96 THR A C 1
ATOM 742 O O . THR A 1 96 ? -14.620 1.696 14.096 1.00 97.94 96 THR A O 1
ATOM 745 N N . ASP A 1 97 ? -16.378 2.635 15.118 1.00 95.75 97 ASP A N 1
ATOM 746 C CA . ASP A 1 97 ? -17.330 2.200 14.091 1.00 95.75 97 ASP A CA 1
ATOM 747 C C . ASP A 1 97 ? -17.112 2.933 12.754 1.00 95.75 97 ASP A C 1
ATOM 749 O O . ASP A 1 97 ? -17.421 2.382 11.699 1.00 95.75 97 ASP A O 1
ATOM 753 N N . GLU A 1 98 ? -16.536 4.137 12.795 1.00 97.69 98 GLU A N 1
ATOM 754 C CA . GLU A 1 98 ? -16.410 5.055 11.657 1.00 97.69 98 GLU A CA 1
ATOM 755 C C . GLU A 1 98 ? -14.973 5.173 11.143 1.00 97.69 98 GLU A C 1
ATOM 757 O O . GLU A 1 98 ? -14.776 5.566 10.002 1.00 97.69 98 GLU A O 1
ATOM 762 N N . GLU A 1 99 ? -13.959 4.824 11.938 1.00 98.00 99 GLU A N 1
ATOM 763 C CA . GLU A 1 99 ? -12.556 5.090 11.607 1.00 98.00 99 GLU A CA 1
ATOM 764 C C . GLU A 1 99 ? -11.611 3.979 12.089 1.00 98.00 99 GLU A C 1
ATOM 766 O O . GLU A 1 99 ? -11.883 3.260 13.058 1.00 98.00 99 GLU A O 1
ATOM 771 N N . ILE A 1 100 ? -10.468 3.864 11.414 1.00 98.00 100 ILE A N 1
ATOM 772 C CA . ILE A 1 100 ? -9.290 3.106 11.850 1.00 98.00 100 ILE A CA 1
ATOM 773 C C . ILE A 1 100 ? -8.128 4.093 11.934 1.00 98.00 100 ILE A C 1
ATOM 775 O O . ILE A 1 100 ? -7.866 4.804 10.969 1.00 98.00 100 ILE A O 1
ATOM 779 N N . GLU A 1 101 ? -7.423 4.135 13.059 1.00 98.38 101 GLU A N 1
ATOM 780 C CA . GLU A 1 101 ? -6.168 4.877 13.176 1.00 98.38 101 GLU A CA 1
ATOM 781 C C . GLU A 1 101 ? -4.994 3.932 12.919 1.00 98.38 101 GLU A C 1
ATOM 783 O O . GLU A 1 101 ? -4.893 2.858 13.526 1.00 98.38 101 GLU A O 1
ATOM 788 N N . PHE A 1 102 ? -4.113 4.349 12.018 1.00 98.06 102 PHE A N 1
ATOM 789 C CA . PHE A 1 102 ? -2.899 3.646 11.652 1.00 98.06 102 PHE A CA 1
ATOM 790 C C . PHE A 1 102 ? -1.663 4.397 12.138 1.00 98.06 102 PHE A C 1
ATOM 792 O O . PHE A 1 102 ? -1.624 5.625 12.158 1.00 98.06 102 PHE A O 1
ATOM 799 N N . SER A 1 103 ? -0.622 3.637 12.460 1.00 98.06 103 SER A N 1
ATOM 800 C CA . SER A 1 103 ? 0.712 4.130 12.781 1.00 98.06 103 SER A CA 1
ATOM 801 C C . SER A 1 103 ? 1.745 3.430 11.901 1.00 98.06 103 SER A C 1
ATOM 803 O O . SER A 1 103 ? 1.853 2.202 11.921 1.00 98.06 103 SER A O 1
ATOM 805 N N . GLU A 1 104 ? 2.486 4.209 11.116 1.00 97.19 104 GLU A N 1
ATOM 806 C CA . GLU A 1 104 ? 3.585 3.760 10.265 1.00 97.19 104 GLU A CA 1
ATOM 807 C C . GLU A 1 104 ? 4.934 4.070 10.909 1.00 97.19 104 GLU A C 1
ATOM 809 O O . GLU A 1 104 ? 5.296 5.228 11.127 1.00 97.19 104 GLU A O 1
ATOM 814 N N . GLN A 1 105 ? 5.721 3.027 11.148 1.00 96.50 105 GLN A N 1
ATOM 815 C CA . GLN A 1 105 ? 7.044 3.131 11.748 1.00 96.50 105 GLN A CA 1
ATOM 816 C C . GLN A 1 105 ? 8.080 2.477 10.838 1.00 96.50 105 GLN A C 1
ATOM 818 O O . GLN A 1 105 ? 8.038 1.273 10.606 1.00 96.50 105 GLN A O 1
ATOM 823 N N . SER A 1 106 ? 9.033 3.257 10.327 1.00 93.56 106 SER A N 1
ATOM 824 C CA . SER A 1 106 ? 10.192 2.713 9.602 1.00 93.56 106 SER A CA 1
ATOM 825 C C . SER A 1 106 ? 11.377 2.527 10.536 1.00 93.56 106 SER A C 1
ATOM 827 O O . SER A 1 106 ? 11.601 3.357 11.427 1.00 93.56 106 SER A O 1
ATOM 829 N N . SER A 1 107 ? 12.193 1.508 10.280 1.00 87.50 107 SER A N 1
ATOM 830 C CA . SER A 1 107 ? 13.501 1.397 10.921 1.00 87.50 107 SER A CA 1
ATOM 831 C C . SER A 1 107 ? 14.341 2.658 10.696 1.00 87.50 107 SER A C 1
ATOM 833 O O . SER A 1 107 ? 14.525 3.114 9.567 1.00 87.50 107 SER A O 1
ATOM 835 N N . GLY A 1 108 ? 14.844 3.241 11.787 1.00 81.94 108 GLY A N 1
ATOM 836 C CA . GLY A 1 108 ? 15.693 4.439 11.767 1.00 81.94 108 GLY A CA 1
ATOM 837 C C . GLY A 1 108 ? 14.969 5.781 11.938 1.00 81.94 108 GLY A C 1
ATOM 838 O O . GLY A 1 108 ? 15.647 6.796 12.097 1.00 81.94 108 GLY A O 1
ATOM 839 N N . LEU A 1 109 ? 13.633 5.811 11.964 1.00 85.62 109 LEU A N 1
ATOM 840 C CA . LEU A 1 109 ? 12.864 7.000 12.351 1.00 85.62 109 LEU A CA 1
ATOM 841 C C . LEU A 1 109 ? 12.460 6.924 13.828 1.00 85.62 109 LEU A C 1
ATOM 843 O O . LEU A 1 109 ? 12.152 5.849 14.330 1.00 85.62 109 LEU A O 1
ATOM 847 N N . THR A 1 110 ? 12.474 8.054 14.537 1.00 86.25 110 THR A N 1
ATOM 848 C CA . THR A 1 110 ? 12.114 8.106 15.967 1.00 86.25 110 THR A CA 1
ATOM 849 C C . THR A 1 110 ? 10.622 8.249 16.214 1.00 86.25 110 THR A C 1
ATOM 851 O O . THR A 1 110 ? 10.134 7.721 17.208 1.00 86.25 110 THR A O 1
ATOM 854 N N . ASP A 1 111 ? 9.921 8.951 15.326 1.00 93.81 111 ASP A N 1
ATOM 855 C CA . ASP A 1 111 ? 8.505 9.261 15.486 1.00 93.81 111 ASP A CA 1
ATOM 856 C C . ASP A 1 111 ? 7.699 8.547 14.394 1.00 93.81 111 ASP A C 1
ATOM 858 O O . ASP A 1 111 ? 8.035 8.693 13.210 1.00 93.81 111 ASP A O 1
ATOM 862 N N . PRO A 1 112 ? 6.657 7.779 14.759 1.00 96.19 112 PRO A N 1
ATOM 863 C CA . PRO A 1 112 ? 5.789 7.155 13.777 1.00 96.19 112 PRO A CA 1
ATOM 864 C C . PRO A 1 112 ? 4.913 8.200 13.087 1.00 96.19 112 PRO A C 1
ATOM 866 O O . PRO A 1 112 ? 4.531 9.215 13.678 1.00 96.19 112 PRO A O 1
ATOM 869 N N . TYR A 1 113 ? 4.547 7.924 11.839 1.00 96.56 113 TYR A N 1
ATOM 870 C CA . TYR A 1 113 ? 3.533 8.694 11.134 1.00 96.56 113 TYR A CA 1
ATOM 871 C C . TYR A 1 113 ? 2.147 8.122 11.442 1.00 96.56 113 TYR A C 1
ATOM 873 O O . TYR A 1 113 ? 1.887 6.957 11.152 1.00 96.56 113 TYR A O 1
ATOM 881 N N . VAL A 1 114 ? 1.273 8.929 12.045 1.00 97.75 114 VAL A N 1
ATOM 882 C CA . VAL A 1 114 ? -0.069 8.515 12.480 1.00 97.75 114 VAL A CA 1
ATOM 883 C C . VAL A 1 114 ? -1.123 9.232 11.647 1.00 97.75 114 VAL A C 1
ATOM 885 O O . VAL A 1 114 ? -1.025 10.443 11.446 1.00 97.75 114 VAL A O 1
ATOM 888 N N . TYR A 1 115 ? -2.119 8.491 11.174 1.00 96.50 115 TYR A N 1
ATOM 889 C CA . TYR A 1 115 ? -3.228 9.005 10.369 1.00 96.50 115 TYR A CA 1
ATOM 890 C C . TYR A 1 115 ? -4.468 8.128 10.536 1.00 96.50 115 TYR A C 1
ATOM 892 O O . TYR A 1 115 ? -4.375 6.980 10.982 1.00 96.50 115 TYR A O 1
ATOM 900 N N . THR A 1 116 ? -5.632 8.654 10.172 1.00 97.06 116 THR A N 1
ATOM 901 C CA . THR A 1 116 ? -6.890 7.918 10.213 1.00 97.06 116 THR A CA 1
ATOM 902 C C . THR A 1 116 ? -7.359 7.523 8.820 1.00 97.06 116 THR A C 1
ATOM 904 O O . THR A 1 116 ? -6.930 8.033 7.785 1.00 97.06 116 THR A O 1
ATOM 907 N N . ALA A 1 117 ? -8.230 6.526 8.797 1.00 95.94 117 ALA A N 1
ATOM 908 C CA . ALA A 1 117 ? -8.931 6.099 7.612 1.00 95.94 117 ALA A CA 1
ATOM 909 C C . ALA A 1 117 ? -10.413 5.914 7.938 1.00 95.94 117 ALA A C 1
ATOM 911 O O . ALA A 1 117 ? -10.766 5.159 8.847 1.00 95.94 117 ALA A O 1
ATOM 912 N N . GLU A 1 118 ? -11.277 6.586 7.186 1.00 96.88 118 GLU A N 1
ATOM 913 C CA . GLU A 1 118 ? -12.726 6.509 7.346 1.00 96.88 118 GLU A CA 1
ATOM 914 C C . GLU A 1 118 ? -13.246 5.179 6.791 1.00 96.88 118 GLU A C 1
ATOM 916 O O . GLU A 1 118 ? -12.949 4.764 5.664 1.00 96.88 118 GLU A O 1
ATOM 921 N N . ARG A 1 119 ? -14.062 4.507 7.593 1.00 95.62 119 ARG A N 1
ATOM 922 C CA . ARG A 1 119 ? -14.735 3.257 7.273 1.00 95.62 119 ARG A CA 1
ATOM 923 C C . ARG A 1 119 ? -16.090 3.574 6.669 1.00 95.62 119 ARG A C 1
ATOM 925 O O . ARG A 1 119 ? -17.046 3.923 7.357 1.00 95.62 119 ARG A O 1
ATOM 932 N N . VAL A 1 120 ? -16.196 3.357 5.368 1.00 94.38 120 VAL A N 1
ATOM 933 C CA . VAL A 1 120 ? -17.466 3.415 4.643 1.00 94.38 120 VAL A CA 1
ATOM 934 C C . VAL A 1 120 ? -17.789 1.996 4.175 1.00 94.38 120 VAL A C 1
ATOM 936 O O . VAL A 1 120 ? -16.871 1.247 3.852 1.00 94.38 120 VAL A O 1
ATOM 939 N N . PRO A 1 121 ? -19.058 1.557 4.115 1.00 93.31 121 PRO A N 1
ATOM 940 C CA . PRO A 1 121 ? -19.373 0.214 3.633 1.00 93.31 121 PRO A CA 1
ATOM 941 C C . PRO A 1 121 ? -18.651 -0.132 2.315 1.00 93.31 121 PRO A C 1
ATOM 943 O O . PRO A 1 121 ? -18.782 0.574 1.310 1.00 93.31 121 PRO A O 1
ATOM 946 N N . GLY A 1 122 ? -17.842 -1.196 2.356 1.00 91.31 122 GLY A N 1
ATOM 947 C CA . GLY A 1 122 ? -17.031 -1.700 1.244 1.00 91.31 122 GLY A CA 1
ATOM 948 C C . GLY A 1 122 ? -15.809 -0.862 0.851 1.00 91.31 122 GLY A C 1
ATOM 949 O O . GLY A 1 122 ? -15.176 -1.177 -0.160 1.00 91.31 122 GLY A O 1
ATOM 950 N N . ASN A 1 123 ? -15.473 0.194 1.600 1.00 92.44 123 ASN A N 1
ATOM 951 C CA . ASN A 1 123 ? -14.387 1.119 1.287 1.00 92.44 123 ASN A CA 1
ATOM 952 C C . ASN A 1 123 ? -13.623 1.571 2.540 1.00 92.44 123 ASN A C 1
ATOM 954 O O . ASN A 1 123 ? -14.195 1.754 3.610 1.00 92.44 123 ASN A O 1
ATOM 958 N N . LEU A 1 124 ? -12.334 1.837 2.369 1.00 93.38 124 LEU A N 1
ATOM 959 C CA . LEU A 1 124 ? -11.516 2.528 3.359 1.00 93.38 124 LEU A CA 1
ATOM 960 C C . LEU A 1 124 ? -11.012 3.830 2.738 1.00 93.38 124 LEU A C 1
ATOM 962 O O . LEU A 1 124 ? -10.294 3.779 1.738 1.00 93.38 124 LEU A O 1
ATOM 966 N N . LEU A 1 125 ? -11.433 4.979 3.263 1.00 93.62 125 LEU A N 1
ATOM 967 C CA . LEU A 1 125 ? -11.057 6.286 2.725 1.00 93.62 125 LEU A CA 1
ATOM 968 C C . LEU A 1 125 ? -9.887 6.856 3.515 1.00 93.62 125 LEU A C 1
ATOM 970 O O . LEU A 1 125 ? -9.939 6.900 4.736 1.00 93.62 125 LEU A O 1
ATOM 974 N N . ILE A 1 126 ? -8.853 7.321 2.822 1.00 91.88 126 ILE A N 1
ATOM 975 C CA . ILE A 1 126 ? -7.716 8.007 3.448 1.00 91.88 126 ILE A CA 1
ATOM 976 C C . ILE A 1 126 ? -7.608 9.374 2.788 1.00 91.88 126 ILE A C 1
ATOM 978 O O . ILE A 1 126 ? -7.561 9.481 1.551 1.00 91.88 126 ILE A O 1
ATOM 982 N N . SER A 1 127 ? -7.594 10.435 3.593 1.00 90.31 127 SER A N 1
ATOM 983 C CA . SER A 1 127 ? -7.582 11.793 3.058 1.00 90.31 127 SER A CA 1
ATOM 984 C C . SER A 1 127 ? -6.334 12.039 2.200 1.00 90.31 127 SER A C 1
ATOM 986 O O . SER A 1 127 ? -5.306 11.375 2.330 1.00 90.31 127 SER A O 1
ATOM 988 N N . ALA A 1 128 ? -6.417 12.986 1.264 1.00 85.94 128 ALA A N 1
ATOM 989 C CA . ALA A 1 128 ? -5.268 13.330 0.422 1.00 85.94 128 ALA A CA 1
ATOM 990 C C . ALA A 1 128 ? -4.074 13.853 1.241 1.00 85.94 128 ALA A C 1
ATOM 992 O O . ALA A 1 128 ? -2.927 13.616 0.868 1.00 85.94 128 ALA A O 1
ATOM 993 N N . GLU A 1 129 ? -4.348 14.548 2.348 1.00 88.06 129 GLU A N 1
ATOM 994 C CA . GLU A 1 129 ? -3.325 15.056 3.264 1.00 88.06 129 GLU A CA 1
ATOM 995 C C . GLU A 1 129 ? -2.591 13.910 3.967 1.00 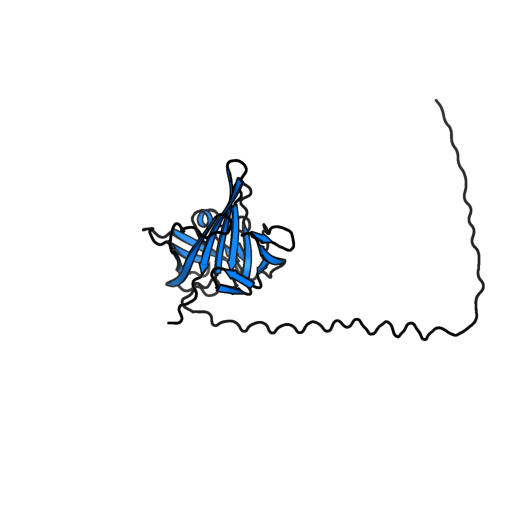88.06 129 GLU A C 1
ATOM 997 O O . GLU A 1 129 ? -1.362 13.886 3.982 1.00 88.06 129 GLU A O 1
ATOM 1002 N N . GLU A 1 130 ? -3.327 12.917 4.465 1.00 91.56 130 GLU A N 1
ATOM 1003 C CA . GLU A 1 130 ? -2.748 11.764 5.158 1.00 91.56 130 GLU A CA 1
ATOM 1004 C C . GLU A 1 130 ? -1.973 10.839 4.217 1.00 91.56 130 GLU A C 1
ATOM 1006 O O . GLU A 1 130 ? -0.861 10.402 4.515 1.00 91.56 130 GLU A O 1
ATOM 1011 N N . ARG A 1 131 ? -2.503 10.601 3.013 1.00 87.88 131 ARG A N 1
ATOM 1012 C CA . ARG A 1 131 ? -1.791 9.831 1.982 1.00 87.88 131 ARG A CA 1
ATOM 1013 C C . ARG A 1 131 ? -0.465 10.460 1.589 1.00 87.88 131 ARG A C 1
ATOM 1015 O O . ARG A 1 131 ? 0.482 9.737 1.306 1.00 87.88 131 ARG A O 1
ATOM 1022 N N . ALA A 1 132 ? -0.384 11.790 1.571 1.00 85.12 132 ALA A N 1
ATOM 1023 C CA . ALA A 1 132 ? 0.846 12.484 1.207 1.00 85.12 132 ALA A CA 1
ATOM 1024 C C . ALA A 1 132 ? 1.983 12.256 2.219 1.00 85.12 132 ALA A C 1
ATOM 1026 O O . ALA A 1 132 ? 3.149 12.372 1.839 1.00 85.12 132 ALA A O 1
ATOM 1027 N N . GLY A 1 133 ? 1.662 11.948 3.482 1.00 88.88 133 GLY A N 1
ATOM 1028 C CA . GLY A 1 133 ? 2.649 11.595 4.505 1.00 88.88 133 GLY A CA 1
ATOM 1029 C C . GLY A 1 133 ? 2.897 10.090 4.652 1.00 88.88 133 GLY A C 1
ATOM 1030 O O . GLY A 1 133 ? 3.954 9.702 5.151 1.00 88.88 133 GLY A O 1
ATOM 1031 N N . SER A 1 134 ? 1.962 9.251 4.201 1.00 91.69 134 SER A N 1
ATOM 1032 C CA . SER A 1 134 ? 2.075 7.791 4.258 1.00 91.69 134 SER A CA 1
ATOM 1033 C C . SER A 1 134 ? 3.079 7.247 3.235 1.00 91.69 134 SER A C 1
ATOM 1035 O O . SER A 1 134 ? 3.140 7.684 2.083 1.00 91.69 134 SER A O 1
ATOM 1037 N N . ARG A 1 135 ? 3.854 6.241 3.650 1.00 91.62 135 ARG A N 1
ATOM 1038 C CA . ARG A 1 135 ? 4.749 5.464 2.779 1.00 91.62 135 ARG A CA 1
ATOM 1039 C C . ARG A 1 135 ? 4.023 4.312 2.089 1.00 91.62 135 ARG A C 1
ATOM 1041 O O . ARG A 1 135 ? 4.405 3.933 0.988 1.00 91.62 135 ARG A O 1
ATOM 1048 N N . LEU A 1 136 ? 2.985 3.758 2.720 1.00 92.81 136 LEU A N 1
ATOM 1049 C CA . LEU A 1 136 ? 2.221 2.631 2.175 1.00 92.81 136 LEU A CA 1
ATOM 1050 C C . LEU A 1 136 ? 1.101 3.079 1.251 1.00 92.81 136 LEU A C 1
ATOM 1052 O O . LEU A 1 136 ? 0.894 2.480 0.203 1.00 92.81 136 LEU A O 1
ATOM 1056 N N . PHE A 1 137 ? 0.371 4.123 1.612 1.00 88.38 137 PHE A N 1
ATOM 1057 C CA . PHE A 1 137 ? -0.862 4.523 0.945 1.00 88.38 137 PHE A CA 1
ATOM 1058 C C . PHE A 1 137 ? -0.637 5.681 -0.021 1.00 88.38 137 PHE A C 1
ATOM 1060 O O . PHE A 1 137 ? -1.422 6.626 -0.101 1.00 88.38 137 PHE A O 1
ATOM 1067 N N . TYR A 1 138 ? 0.426 5.566 -0.814 1.00 73.94 138 TYR A N 1
ATOM 1068 C CA . TYR A 1 138 ? 0.753 6.535 -1.847 1.00 73.94 138 TYR A CA 1
ATOM 1069 C C . TYR A 1 138 ? -0.092 6.295 -3.107 1.00 73.94 138 TYR A C 1
ATOM 1071 O O . TYR A 1 138 ? 0.376 5.775 -4.121 1.00 73.94 138 TYR A O 1
ATOM 1079 N N . PHE A 1 139 ? -1.375 6.650 -3.041 1.00 68.44 139 PHE A N 1
ATOM 1080 C CA . PHE A 1 139 ? -2.272 6.619 -4.195 1.00 68.44 139 PHE A CA 1
ATOM 1081 C C . PHE A 1 139 ? -2.914 7.983 -4.484 1.00 68.44 139 PHE A C 1
ATOM 1083 O O . PHE A 1 139 ? -3.077 8.781 -3.575 1.00 68.44 139 PHE A O 1
ATOM 1090 N N . TYR A 1 140 ? -3.277 8.262 -5.740 1.00 57.09 140 TYR A N 1
ATOM 1091 C CA . TYR A 1 140 ? -3.950 9.455 -6.274 1.00 57.09 140 TYR A CA 1
ATOM 1092 C C . TYR A 1 140 ? -5.019 8.959 -7.253 1.00 57.09 140 TYR A C 1
ATOM 1094 O O . TYR A 1 140 ? -4.716 8.150 -8.124 1.00 57.09 140 TYR A O 1
ATOM 1102 N N . GLY A 1 141 ? -6.256 9.448 -7.134 1.00 57.06 141 GLY A N 1
ATOM 1103 C CA . GLY A 1 141 ? -7.334 9.184 -8.101 1.00 57.06 141 GLY A CA 1
ATOM 1104 C C . GLY A 1 141 ? -8.481 8.315 -7.580 1.00 57.06 141 GLY A C 1
ATOM 1105 O O . GLY A 1 141 ? -9.631 8.572 -7.925 1.00 57.06 141 GLY A O 1
ATOM 1106 N N . SER A 1 142 ? -8.217 7.366 -6.678 1.00 62.84 142 SER A N 1
ATOM 1107 C CA . SER A 1 142 ? -9.256 6.764 -5.839 1.00 62.84 142 SER A CA 1
ATOM 1108 C C . SER A 1 142 ? -8.983 7.151 -4.397 1.00 62.84 142 SER A C 1
ATOM 1110 O O . SER A 1 142 ? -8.082 6.588 -3.797 1.00 62.84 142 SER A O 1
ATOM 1112 N N . ASP A 1 143 ? -9.749 8.058 -3.796 1.00 72.44 143 ASP A N 1
ATOM 1113 C CA . ASP A 1 143 ? -9.596 8.416 -2.368 1.00 72.44 143 ASP A CA 1
ATOM 1114 C C . ASP A 1 143 ? -9.968 7.256 -1.413 1.00 72.44 143 ASP A C 1
ATOM 1116 O O . ASP A 1 143 ? -10.125 7.441 -0.212 1.00 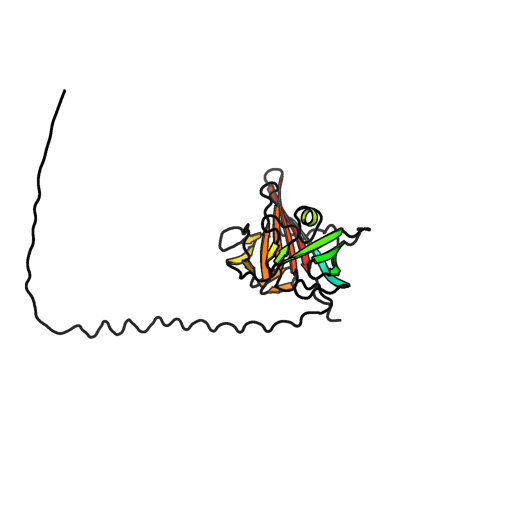72.44 143 ASP A O 1
ATOM 1120 N N . SER A 1 144 ? -10.135 6.053 -1.965 1.00 86.94 144 SER A N 1
ATOM 1121 C CA . SER A 1 144 ? -10.724 4.872 -1.363 1.00 86.94 144 SER A CA 1
ATOM 1122 C C . SER A 1 144 ? -9.958 3.612 -1.759 1.00 86.94 144 SER A C 1
ATOM 1124 O O . SER A 1 144 ? -9.777 3.353 -2.953 1.00 86.94 144 SER A O 1
ATOM 1126 N N . ILE A 1 145 ? -9.652 2.755 -0.794 1.00 90.75 145 ILE A N 1
ATOM 1127 C CA . ILE A 1 145 ? -9.365 1.340 -1.032 1.00 90.75 145 ILE A CA 1
ATOM 1128 C C . ILE A 1 145 ? -10.715 0.620 -1.112 1.00 90.75 145 ILE A C 1
ATOM 1130 O O . ILE A 1 145 ? -11.462 0.585 -0.135 1.00 90.75 145 ILE A O 1
ATOM 1134 N N . ARG A 1 146 ? -11.066 0.079 -2.284 1.00 92.56 146 ARG A N 1
ATOM 1135 C CA . ARG A 1 146 ? -12.396 -0.500 -2.548 1.00 92.56 146 ARG A CA 1
ATOM 1136 C C . ARG A 1 146 ? -12.410 -1.999 -2.237 1.00 92.56 146 ARG A C 1
ATOM 1138 O O . ARG A 1 146 ? -12.215 -2.835 -3.121 1.00 92.56 146 ARG A O 1
ATOM 1145 N N . LEU A 1 147 ? -12.649 -2.341 -0.976 1.00 92.19 147 LEU A N 1
ATOM 1146 C CA . LEU A 1 147 ? -12.542 -3.704 -0.443 1.00 92.19 147 LEU A CA 1
ATOM 1147 C C . LEU A 1 147 ? -13.523 -4.688 -1.095 1.00 92.19 147 LEU A C 1
ATOM 1149 O O . LEU A 1 147 ? -13.141 -5.821 -1.393 1.00 92.19 147 LEU A O 1
ATOM 1153 N N . ASP A 1 148 ? -14.740 -4.243 -1.413 1.00 93.25 148 ASP A N 1
ATOM 1154 C CA . ASP A 1 148 ? -15.804 -5.112 -1.949 1.00 93.25 148 ASP A CA 1
ATOM 1155 C C . ASP A 1 148 ? -15.960 -5.020 -3.475 1.00 93.25 148 ASP A C 1
ATOM 1157 O O . ASP A 1 148 ? -16.694 -5.803 -4.087 1.00 93.25 148 ASP A O 1
ATOM 1161 N N . ALA A 1 149 ? -15.257 -4.084 -4.121 1.00 91.81 149 ALA A N 1
ATOM 1162 C CA . ALA A 1 149 ? -15.350 -3.898 -5.563 1.00 91.81 149 ALA A CA 1
ATOM 1163 C C . ALA A 1 149 ? -14.832 -5.132 -6.313 1.00 91.81 149 ALA A C 1
ATOM 1165 O O . ALA A 1 149 ? -13.778 -5.688 -5.984 1.00 91.81 149 ALA A O 1
ATOM 1166 N N . GLN A 1 150 ? -15.582 -5.553 -7.330 1.00 93.62 150 GLN A N 1
ATOM 1167 C CA . GLN A 1 150 ? -15.167 -6.629 -8.220 1.00 93.62 150 GLN A CA 1
ATOM 1168 C C . GLN A 1 150 ? -14.121 -6.106 -9.211 1.00 93.62 150 GLN A C 1
ATOM 1170 O O . GLN A 1 150 ? -14.315 -5.016 -9.760 1.00 93.62 150 GLN A O 1
ATOM 1175 N N . PRO A 1 151 ? -13.036 -6.858 -9.459 1.00 94.50 151 PRO A N 1
ATOM 1176 C CA . PRO A 1 151 ? -12.092 -6.531 -10.514 1.00 94.50 151 PRO A CA 1
ATOM 1177 C C . PRO A 1 151 ? -12.771 -6.452 -11.884 1.00 94.50 151 PRO A C 1
ATOM 1179 O O . PRO A 1 151 ? -13.604 -7.294 -12.217 1.00 94.50 151 PRO A O 1
ATOM 1182 N N . VAL A 1 152 ? -12.403 -5.453 -12.687 1.00 95.19 152 VAL A N 1
ATOM 1183 C CA . VAL A 1 152 ? -12.921 -5.274 -14.062 1.00 95.19 152 VAL A CA 1
ATOM 1184 C C . VAL A 1 152 ? -11.863 -5.502 -15.141 1.00 95.19 152 VAL A C 1
ATOM 1186 O O . VAL A 1 152 ? -12.171 -5.442 -16.329 1.00 95.19 152 VAL A O 1
ATOM 1189 N N . ALA A 1 153 ? -10.625 -5.763 -14.731 1.00 95.25 153 ALA A N 1
ATOM 1190 C CA . ALA A 1 153 ? -9.513 -6.105 -15.601 1.00 95.25 153 ALA A CA 1
ATOM 1191 C C . ALA A 1 153 ? -8.549 -7.040 -14.876 1.00 95.25 153 ALA A C 1
ATOM 1193 O O . ALA A 1 153 ? -8.549 -7.095 -13.647 1.00 95.25 153 ALA A O 1
ATOM 1194 N N . GLU A 1 154 ? -7.695 -7.701 -15.644 1.00 96.56 154 GLU A N 1
ATOM 1195 C CA . GLU A 1 154 ? -6.597 -8.520 -15.148 1.00 96.56 154 GLU A CA 1
ATOM 1196 C C . GLU A 1 154 ? -5.271 -7.858 -15.522 1.00 96.56 154 GLU A C 1
ATOM 1198 O O . GLU A 1 154 ? -5.114 -7.378 -16.648 1.00 96.56 154 GLU A O 1
ATOM 1203 N N . LEU A 1 155 ? -4.339 -7.799 -14.572 1.00 95.31 155 LEU A N 1
ATOM 1204 C CA . LEU A 1 155 ? -3.041 -7.167 -14.764 1.00 95.31 155 LEU A CA 1
ATOM 1205 C C . LEU A 1 155 ? -1.925 -8.195 -14.888 1.00 95.31 155 LEU A C 1
ATOM 1207 O O . LEU A 1 155 ? -1.888 -9.182 -14.156 1.00 95.31 155 LEU A O 1
ATOM 1211 N N . ASN A 1 156 ? -0.958 -7.868 -15.739 1.00 94.00 156 ASN A N 1
ATOM 1212 C CA . ASN A 1 156 ? 0.334 -8.534 -15.812 1.00 94.00 156 ASN A CA 1
ATOM 1213 C C . ASN A 1 156 ? 1.432 -7.566 -15.373 1.00 94.00 156 ASN A C 1
ATOM 1215 O O . ASN A 1 156 ? 1.387 -6.384 -15.713 1.00 94.00 156 ASN A O 1
ATOM 1219 N N . TYR A 1 157 ? 2.413 -8.064 -14.625 1.00 89.81 157 TYR A N 1
ATOM 1220 C CA . TYR A 1 157 ? 3.577 -7.287 -14.210 1.00 89.81 157 TYR A CA 1
ATOM 1221 C C . TYR A 1 157 ? 4.724 -7.501 -15.199 1.00 89.81 157 TYR A C 1
ATOM 1223 O O . TYR A 1 157 ? 5.139 -8.636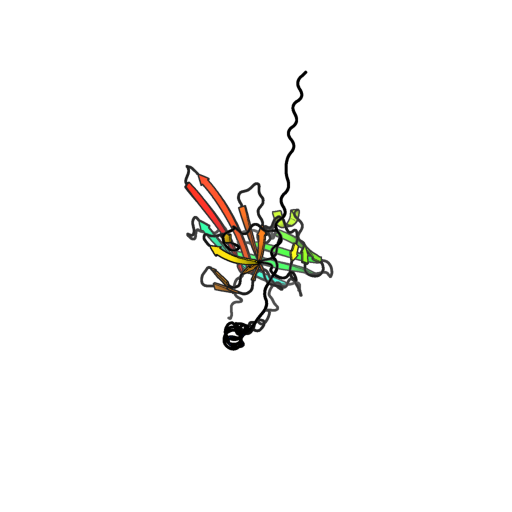 -15.433 1.00 89.81 157 TYR A O 1
ATOM 1231 N N . GLN A 1 158 ? 5.227 -6.419 -15.786 1.00 87.06 158 GLN A N 1
ATOM 1232 C CA . GLN A 1 158 ? 6.339 -6.441 -16.730 1.00 87.06 158 GLN A CA 1
ATOM 1233 C C . GLN A 1 158 ? 7.149 -5.150 -16.594 1.00 87.06 158 GLN A C 1
ATOM 1235 O O . GLN A 1 158 ? 6.576 -4.072 -16.491 1.00 87.06 158 GLN A O 1
ATOM 1240 N N . ASP A 1 159 ? 8.481 -5.253 -16.624 1.00 83.31 159 ASP A N 1
ATOM 1241 C CA . ASP A 1 159 ? 9.383 -4.091 -16.635 1.00 83.31 159 ASP A CA 1
ATOM 1242 C C . ASP A 1 159 ? 9.067 -3.074 -15.515 1.00 83.31 159 ASP A C 1
ATOM 1244 O O . ASP A 1 159 ? 9.011 -1.869 -15.739 1.00 83.31 159 ASP A O 1
ATOM 1248 N N . CYS A 1 160 ? 8.831 -3.581 -14.297 1.00 83.44 160 CYS A N 1
ATOM 1249 C CA . CYS A 1 160 ? 8.478 -2.805 -13.098 1.00 83.44 160 CYS A CA 1
ATOM 1250 C C . CYS A 1 160 ? 7.117 -2.089 -13.126 1.00 83.44 160 CYS A C 1
ATOM 1252 O O . CYS A 1 160 ? 6.813 -1.313 -12.224 1.00 83.44 160 CYS A O 1
ATOM 1254 N N . VAL A 1 161 ? 6.273 -2.374 -14.115 1.00 87.31 161 VAL A N 1
ATOM 1255 C CA . VAL A 1 161 ? 4.994 -1.696 -14.336 1.00 87.31 161 VAL A CA 1
ATOM 1256 C C . VAL A 1 161 ? 3.885 -2.733 -14.538 1.00 87.31 161 VAL A C 1
ATOM 1258 O O . VAL A 1 161 ? 4.117 -3.845 -15.012 1.00 87.31 161 VAL A O 1
ATOM 1261 N N . PHE A 1 162 ? 2.651 -2.391 -14.168 1.00 90.31 162 PHE A N 1
ATOM 1262 C CA . PHE A 1 162 ? 1.494 -3.250 -14.428 1.00 90.31 162 PHE A CA 1
ATOM 1263 C C . PHE A 1 162 ? 0.800 -2.870 -15.736 1.00 90.31 162 PHE A C 1
ATOM 1265 O O . PHE A 1 162 ? 0.623 -1.690 -16.038 1.00 90.31 162 PHE A O 1
ATOM 1272 N N . PHE A 1 163 ? 0.354 -3.872 -16.489 1.00 92.50 163 PHE A N 1
ATOM 1273 C CA . PHE A 1 163 ? -0.325 -3.717 -17.774 1.00 92.50 163 PHE A CA 1
ATOM 1274 C C . PHE A 1 163 ? -1.672 -4.439 -17.785 1.00 92.50 163 PHE A C 1
ATOM 1276 O O . PHE A 1 163 ? -1.771 -5.582 -17.344 1.00 92.50 163 PHE A O 1
ATOM 1283 N N . ASN A 1 164 ? -2.690 -3.797 -18.357 1.00 94.00 164 ASN A N 1
ATOM 1284 C CA . ASN A 1 164 ? -3.943 -4.425 -18.770 1.00 94.00 164 ASN A CA 1
ATOM 1285 C C . ASN A 1 164 ? -3.857 -4.711 -20.279 1.00 94.00 164 ASN A C 1
ATOM 1287 O O . ASN A 1 164 ? -3.973 -3.809 -21.113 1.00 94.00 164 ASN A O 1
ATOM 1291 N N . GLY A 1 165 ? -3.582 -5.965 -20.640 1.00 93.38 165 GLY A N 1
ATOM 1292 C CA . GLY A 1 165 ? -3.231 -6.318 -22.015 1.00 93.38 165 GLY A CA 1
ATOM 1293 C C . GLY A 1 165 ? -1.934 -5.626 -22.447 1.00 93.38 165 GLY A C 1
ATOM 1294 O O . GLY A 1 165 ? -0.875 -5.930 -21.915 1.00 93.38 165 GLY A O 1
ATOM 1295 N N . ASN A 1 166 ? -2.026 -4.695 -23.401 1.00 93.00 166 ASN A N 1
ATOM 1296 C CA . ASN A 1 166 ? -0.875 -3.931 -23.912 1.00 93.00 166 ASN A CA 1
ATOM 1297 C C . ASN A 1 166 ? -0.830 -2.485 -23.391 1.00 93.00 166 ASN A C 1
ATOM 1299 O O . ASN A 1 166 ? 0.030 -1.709 -23.804 1.00 93.00 166 ASN A O 1
ATOM 1303 N N . GLU A 1 167 ? -1.784 -2.092 -22.548 1.00 91.38 167 GLU A N 1
ATOM 1304 C CA . GLU A 1 167 ? -1.875 -0.736 -22.018 1.00 91.38 167 GLU A CA 1
ATOM 1305 C C . GLU A 1 167 ? -1.346 -0.704 -20.591 1.00 91.38 167 GLU A C 1
ATOM 1307 O O . GLU A 1 167 ? -1.729 -1.522 -19.752 1.00 91.38 167 GLU A O 1
ATOM 1312 N N . LYS A 1 168 ? -0.464 0.257 -20.312 1.00 89.81 168 LYS A N 1
ATOM 1313 C CA . LYS A 1 168 ? 0.007 0.522 -18.955 1.00 89.81 168 LYS A CA 1
ATOM 1314 C C . LYS A 1 168 ? -1.192 0.828 -18.058 1.00 89.81 168 LYS A C 1
ATOM 1316 O O . LYS A 1 168 ? -2.019 1.679 -18.385 1.00 89.81 168 LYS A O 1
ATOM 1321 N N . PHE A 1 169 ? -1.282 0.140 -16.930 1.00 89.50 169 PHE A N 1
ATOM 1322 C CA . PHE A 1 169 ? -2.351 0.334 -15.967 1.00 89.50 169 PHE A CA 1
ATOM 1323 C C . PHE A 1 169 ? -2.114 1.623 -15.178 1.00 89.50 169 PHE A C 1
ATOM 1325 O O . PHE A 1 169 ? -1.138 1.738 -14.440 1.00 89.50 169 PHE A O 1
ATOM 1332 N N . THR A 1 170 ? -3.020 2.581 -15.358 1.00 85.00 170 THR A N 1
ATOM 1333 C CA . THR A 1 170 ? -3.022 3.909 -14.716 1.00 85.00 170 THR A CA 1
ATOM 1334 C C . THR A 1 170 ? -4.430 4.292 -14.234 1.00 85.00 170 THR A C 1
ATOM 1336 O O . THR A 1 170 ? -4.811 5.461 -14.215 1.00 85.00 170 THR A O 1
ATOM 1339 N N . GLY A 1 171 ? -5.255 3.284 -13.927 1.00 72.25 171 GLY A N 1
ATOM 1340 C CA . GLY A 1 171 ? -6.703 3.431 -13.779 1.00 72.25 171 GLY A CA 1
ATOM 1341 C C . GLY A 1 171 ? -7.204 3.681 -12.355 1.00 72.25 171 GLY A C 1
ATOM 1342 O O . GLY A 1 171 ? -6.636 3.202 -11.378 1.00 72.25 171 GLY A O 1
ATOM 1343 N N . ASP A 1 172 ? -8.360 4.343 -12.278 1.00 80.12 172 ASP A N 1
ATOM 1344 C CA . ASP A 1 172 ? -9.192 4.591 -11.089 1.00 80.12 172 ASP A CA 1
ATOM 1345 C C . ASP A 1 172 ? -10.151 3.425 -10.756 1.00 80.12 172 ASP A C 1
ATOM 1347 O O . ASP A 1 172 ? -11.078 3.549 -9.941 1.00 80.12 172 ASP A O 1
ATOM 1351 N N . TYR A 1 173 ? -9.959 2.286 -11.419 1.00 88.25 173 TYR A N 1
ATOM 1352 C CA . TYR A 1 173 ? -10.738 1.070 -11.249 1.00 88.25 173 TYR A CA 1
ATOM 1353 C C . TYR A 1 173 ? -9.926 -0.015 -10.542 1.00 88.25 173 TYR A C 1
ATOM 1355 O O . TYR A 1 173 ? -8.700 0.028 -10.480 1.00 88.25 173 TYR A O 1
ATOM 1363 N N . VAL A 1 174 ? -10.635 -1.006 -10.003 1.00 92.44 174 VAL A N 1
ATOM 1364 C CA . VAL A 1 174 ? -10.010 -2.169 -9.371 1.00 92.44 174 VAL A CA 1
ATOM 1365 C C . VAL A 1 174 ? -9.720 -3.216 -10.435 1.00 92.44 174 VAL A C 1
ATOM 1367 O O . VAL A 1 174 ? -10.620 -3.621 -11.176 1.00 92.44 174 VAL A O 1
ATOM 1370 N N . ALA A 1 175 ? -8.479 -3.670 -10.494 1.00 94.19 175 ALA A N 1
ATOM 1371 C CA . ALA A 1 175 ? -8.054 -4.778 -11.334 1.00 94.19 175 ALA A CA 1
ATOM 1372 C C . ALA A 1 175 ? -7.613 -5.967 -10.468 1.00 94.19 175 ALA A C 1
ATOM 1374 O O . ALA A 1 175 ? -7.374 -5.813 -9.271 1.00 94.19 175 ALA A O 1
ATOM 1375 N N . SER A 1 176 ? -7.540 -7.159 -11.049 1.00 96.69 176 SER A N 1
ATOM 1376 C CA . SER A 1 176 ? -7.055 -8.367 -10.388 1.00 96.69 176 SER A CA 1
ATOM 1377 C C . SER A 1 176 ? -5.632 -8.671 -10.819 1.00 96.69 176 SER A C 1
ATOM 1379 O O . SER A 1 176 ? -5.289 -8.528 -11.990 1.00 96.69 176 SER A O 1
ATOM 1381 N N . ILE A 1 177 ? -4.834 -9.166 -9.883 1.00 95.75 177 ILE A N 1
ATOM 1382 C CA . ILE A 1 177 ? -3.528 -9.763 -10.135 1.00 95.75 177 ILE A CA 1
ATOM 1383 C C . ILE A 1 177 ? -3.624 -11.230 -9.700 1.00 95.75 177 ILE A C 1
ATOM 1385 O O . ILE A 1 177 ? -3.599 -11.520 -8.499 1.00 95.75 177 ILE A O 1
ATOM 1389 N N . PRO A 1 178 ? -3.789 -12.170 -10.650 1.00 93.25 178 PRO A N 1
ATOM 1390 C CA . PRO A 1 178 ? -3.948 -13.585 -10.326 1.00 93.25 178 PRO A CA 1
ATOM 1391 C C . PRO A 1 178 ? -2.720 -14.157 -9.621 1.00 93.25 178 PRO A C 1
ATOM 1393 O O . PRO A 1 178 ? -2.862 -14.944 -8.687 1.00 93.25 178 PRO A O 1
ATOM 1396 N N . SER A 1 179 ? -1.532 -13.731 -10.054 1.00 93.56 179 SER A N 1
ATOM 1397 C CA . SER A 1 179 ? -0.244 -14.124 -9.496 1.00 93.56 179 SER A CA 1
ATOM 1398 C C . SER A 1 179 ? 0.759 -12.983 -9.644 1.00 93.56 179 SER A C 1
ATOM 1400 O O . SER A 1 179 ? 0.851 -12.368 -10.704 1.00 93.56 179 SER A O 1
ATOM 1402 N N . PHE A 1 180 ? 1.525 -12.727 -8.593 1.00 93.50 180 PHE A N 1
ATOM 1403 C CA . PHE A 1 180 ? 2.619 -11.767 -8.551 1.00 93.50 180 PHE A CA 1
ATOM 1404 C C . PHE A 1 180 ? 3.808 -12.424 -7.864 1.00 93.50 180 PHE A C 1
ATOM 1406 O O . PHE A 1 180 ? 3.696 -12.838 -6.711 1.00 93.50 180 PHE A O 1
ATOM 1413 N N . GLU A 1 181 ? 4.924 -12.543 -8.578 1.00 92.62 181 GLU A N 1
ATOM 1414 C CA . GLU A 1 181 ? 6.154 -13.123 -8.046 1.00 92.62 181 GLU A CA 1
ATOM 1415 C C . GLU A 1 181 ? 7.204 -12.030 -7.853 1.00 92.62 181 GLU A C 1
ATOM 1417 O O . GLU A 1 181 ? 7.530 -11.297 -8.789 1.00 92.62 181 GLU A O 1
ATOM 1422 N N . LEU A 1 182 ? 7.724 -11.918 -6.634 1.00 90.38 182 LEU A N 1
ATOM 1423 C CA . LEU A 1 182 ? 8.768 -10.967 -6.278 1.00 90.38 182 LEU A CA 1
ATOM 1424 C C . LEU A 1 182 ? 9.567 -11.512 -5.095 1.00 90.38 182 LEU A C 1
ATOM 1426 O O . LEU A 1 182 ? 8.980 -12.016 -4.143 1.00 90.38 182 LEU A O 1
ATOM 1430 N N . ASP A 1 183 ? 10.896 -11.410 -5.156 1.00 88.50 183 ASP A N 1
ATOM 1431 C CA . ASP A 1 183 ? 11.799 -11.869 -4.087 1.00 88.50 183 ASP A CA 1
ATOM 1432 C C . ASP A 1 183 ? 11.538 -13.329 -3.645 1.00 88.50 183 ASP A C 1
ATOM 1434 O O . ASP A 1 183 ? 11.484 -13.672 -2.466 1.00 88.50 183 ASP A O 1
ATOM 1438 N N . GLY A 1 184 ? 11.272 -14.209 -4.618 1.00 89.56 184 GLY A N 1
ATOM 1439 C CA . GLY A 1 184 ? 10.959 -15.622 -4.370 1.00 89.56 184 GLY A CA 1
ATOM 1440 C C . GLY A 1 184 ? 9.606 -15.884 -3.694 1.00 89.56 184 GLY A C 1
ATOM 1441 O O . GLY A 1 184 ? 9.297 -17.038 -3.398 1.00 89.56 184 GLY A O 1
ATOM 1442 N N . ARG A 1 185 ? 8.784 -14.851 -3.468 1.00 90.81 185 ARG A N 1
ATOM 1443 C CA . ARG A 1 185 ? 7.425 -14.962 -2.923 1.00 90.81 185 ARG A CA 1
ATOM 1444 C C . ARG A 1 185 ? 6.412 -14.903 -4.045 1.00 90.81 185 ARG A C 1
ATOM 1446 O O . ARG A 1 185 ? 6.546 -14.103 -4.964 1.00 90.81 185 ARG A O 1
ATOM 1453 N N . THR A 1 186 ? 5.374 -15.726 -3.949 1.00 92.75 186 THR A N 1
ATOM 1454 C CA . THR A 1 186 ? 4.230 -15.686 -4.865 1.00 92.75 186 THR A CA 1
ATOM 1455 C C . THR A 1 186 ? 2.997 -15.223 -4.108 1.00 92.75 186 THR A C 1
ATOM 1457 O O . THR A 1 186 ? 2.465 -15.945 -3.266 1.00 92.75 186 THR A O 1
ATOM 1460 N N . LEU A 1 187 ? 2.514 -14.030 -4.439 1.00 92.00 187 LEU A N 1
ATOM 1461 C CA . LEU A 1 187 ? 1.227 -13.523 -3.986 1.00 92.00 187 LEU A CA 1
ATOM 1462 C C . LEU A 1 187 ? 0.172 -13.840 -5.044 1.00 92.00 187 LEU A C 1
ATOM 1464 O O . LEU A 1 187 ? 0.444 -13.755 -6.239 1.00 92.00 187 LEU A O 1
ATOM 1468 N N . SER A 1 188 ? -1.037 -14.210 -4.633 1.00 93.38 188 SER A N 1
ATOM 1469 C CA . SER A 1 188 ? -2.088 -14.616 -5.572 1.00 93.38 188 SER A CA 1
ATOM 1470 C C . SER A 1 188 ? -3.442 -14.033 -5.206 1.00 93.38 188 SER A C 1
ATOM 1472 O O . SER A 1 188 ? -3.698 -13.719 -4.047 1.00 93.38 188 SER A O 1
ATOM 1474 N N . ASN A 1 189 ? -4.319 -13.9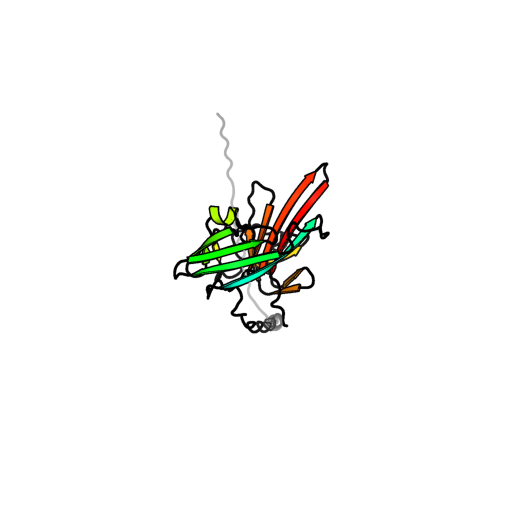24 -6.206 1.00 93.19 189 ASN A N 1
ATOM 1475 C CA . ASN A 1 189 ? -5.693 -13.426 -6.059 1.00 93.19 189 ASN A CA 1
ATOM 1476 C C . ASN A 1 189 ? -5.777 -12.025 -5.432 1.00 93.19 189 ASN A C 1
ATOM 1478 O O . ASN A 1 189 ? -6.676 -11.736 -4.640 1.00 93.19 189 ASN A O 1
ATOM 1482 N N . LEU A 1 190 ? -4.841 -11.154 -5.797 1.00 95.44 190 LEU A N 1
ATOM 1483 C CA . LEU A 1 190 ? -4.796 -9.792 -5.292 1.00 95.44 190 LEU A CA 1
ATOM 1484 C C . LEU A 1 190 ? -5.687 -8.871 -6.123 1.00 95.44 190 LEU A C 1
ATOM 1486 O O . LEU A 1 190 ? -5.934 -9.090 -7.310 1.00 95.44 190 LEU A O 1
ATOM 1490 N N . LYS A 1 191 ? -6.131 -7.794 -5.493 1.00 94.62 191 LYS A N 1
ATOM 1491 C CA . LYS A 1 191 ? -6.675 -6.607 -6.138 1.00 94.62 191 LYS A CA 1
ATOM 1492 C C . LYS A 1 191 ? -5.570 -5.577 -6.291 1.00 94.62 191 LYS A C 1
ATOM 1494 O O . LYS A 1 191 ? -4.661 -5.500 -5.466 1.00 94.62 191 LYS A O 1
ATOM 1499 N N . SER A 1 192 ? -5.688 -4.755 -7.324 1.00 92.94 192 SER A N 1
ATOM 1500 C CA . SER A 1 192 ? -4.831 -3.601 -7.508 1.00 92.94 192 SER A CA 1
ATOM 1501 C C . SER A 1 192 ? -5.600 -2.358 -7.900 1.00 92.94 192 SER A C 1
ATOM 1503 O O . SER A 1 192 ? -6.594 -2.416 -8.627 1.00 92.94 192 SER A O 1
ATOM 1505 N N . VAL A 1 193 ? -5.113 -1.232 -7.393 1.00 90.69 193 VAL A N 1
ATOM 1506 C CA . VAL A 1 193 ? -5.452 0.109 -7.865 1.00 90.69 193 VAL A CA 1
ATOM 1507 C C . VAL A 1 193 ? -4.156 0.820 -8.216 1.00 90.69 193 VAL A C 1
ATOM 1509 O O . VAL A 1 193 ? -3.142 0.632 -7.536 1.00 90.69 193 VAL A O 1
ATOM 1512 N N . SER A 1 194 ? -4.194 1.608 -9.286 1.00 86.50 194 SER A N 1
ATOM 1513 C CA . SER A 1 194 ? -3.068 2.435 -9.693 1.00 86.50 194 SER A CA 1
ATOM 1514 C C . SER A 1 194 ? -3.307 3.888 -9.310 1.00 86.50 194 SER A C 1
ATOM 1516 O O . SER A 1 194 ? -4.432 4.366 -9.173 1.00 86.50 194 SER A O 1
ATOM 1518 N N . CYS A 1 195 ? -2.199 4.579 -9.138 1.00 74.31 195 CYS A N 1
ATOM 1519 C CA . CYS A 1 195 ? -2.079 5.987 -8.890 1.00 74.31 195 CYS A CA 1
ATOM 1520 C C . CYS A 1 195 ? -1.084 6.549 -9.890 1.00 74.31 195 CYS A C 1
ATOM 1522 O O . CYS A 1 195 ? 0.039 6.063 -9.975 1.00 74.31 195 CYS A O 1
ATOM 1524 N N . VAL A 1 196 ? -1.469 7.602 -10.602 1.00 65.31 196 VAL A N 1
ATOM 1525 C CA . VAL A 1 196 ? -0.512 8.403 -11.364 1.00 65.31 196 VAL A CA 1
ATOM 1526 C C . VAL A 1 196 ? -0.771 9.864 -11.025 1.00 65.31 196 VAL A C 1
ATOM 1528 O O . VAL A 1 196 ? -1.735 10.450 -11.532 1.00 65.31 196 VAL A O 1
ATOM 1531 N N . PRO A 1 197 ? 0.054 10.509 -10.182 1.00 58.72 197 PRO A N 1
ATOM 1532 C CA . PRO A 1 197 ? 0.116 11.953 -10.183 1.00 58.72 197 PRO A CA 1
ATOM 1533 C C . PRO A 1 197 ? 0.701 12.338 -11.545 1.00 58.72 197 PRO A C 1
ATOM 1535 O O . PRO A 1 197 ? 1.905 12.245 -11.763 1.00 58.72 197 PRO A O 1
ATOM 1538 N N . VAL A 1 198 ? -0.158 12.782 -12.468 1.00 55.12 198 VAL A N 1
ATOM 1539 C CA . VAL A 1 198 ? 0.187 13.162 -13.859 1.00 55.12 198 VAL A CA 1
ATOM 1540 C C . VAL A 1 198 ? 1.356 14.165 -13.943 1.00 55.12 198 VAL A C 1
ATOM 1542 O O . VAL A 1 198 ? 1.930 14.372 -15.003 1.00 55.12 198 VAL A O 1
ATOM 1545 N N . ILE A 1 199 ? 1.711 14.809 -12.831 1.00 57.94 199 ILE A N 1
ATOM 1546 C CA . ILE A 1 199 ? 2.709 15.876 -12.749 1.00 57.94 199 ILE A CA 1
ATOM 1547 C C . ILE A 1 199 ? 4.123 15.344 -12.420 1.00 57.94 199 ILE A C 1
ATOM 1549 O O . ILE A 1 199 ? 5.081 16.094 -12.587 1.00 57.94 199 ILE A O 1
ATOM 1553 N N . LEU A 1 200 ? 4.283 14.096 -11.951 1.00 66.56 200 LEU A N 1
ATOM 1554 C CA . LEU A 1 200 ? 5.543 13.622 -11.345 1.00 66.56 200 LEU A CA 1
ATOM 1555 C C . LEU A 1 200 ? 6.188 12.385 -11.995 1.00 66.56 200 LEU A C 1
ATOM 1557 O O . LEU A 1 200 ? 7.146 11.879 -11.420 1.00 66.56 200 LEU A O 1
ATOM 1561 N N . ASP A 1 201 ? 5.692 11.895 -13.140 1.00 78.06 201 ASP A N 1
ATOM 1562 C CA . ASP A 1 201 ? 6.196 10.663 -13.792 1.00 78.06 201 ASP A CA 1
ATOM 1563 C C . ASP A 1 201 ? 6.405 9.502 -12.799 1.00 78.06 201 ASP A C 1
ATOM 1565 O O . ASP A 1 201 ? 7.384 8.754 -12.849 1.00 78.06 201 ASP A O 1
ATOM 1569 N N . LEU A 1 202 ? 5.470 9.402 -11.853 1.00 83.62 202 LEU A N 1
ATOM 1570 C CA . LEU A 1 202 ? 5.474 8.450 -10.757 1.00 83.62 202 LEU A CA 1
ATOM 1571 C C . LEU A 1 202 ? 4.250 7.552 -10.903 1.00 83.62 202 LEU A C 1
ATOM 1573 O O . LEU A 1 202 ? 3.115 8.027 -10.872 1.00 83.62 202 LEU A O 1
ATOM 1577 N N . ASP A 1 203 ? 4.486 6.258 -11.028 1.00 85.88 203 ASP A N 1
ATOM 1578 C CA . ASP A 1 203 ? 3.454 5.239 -10.958 1.00 85.88 203 ASP A CA 1
ATOM 1579 C C . ASP A 1 203 ? 3.398 4.683 -9.543 1.00 85.88 203 ASP A C 1
ATOM 1581 O O . ASP A 1 203 ? 4.416 4.304 -8.972 1.00 85.88 203 ASP A O 1
ATOM 1585 N N . GLY A 1 204 ? 2.204 4.630 -8.971 1.00 88.31 204 GLY A N 1
ATOM 1586 C CA . GLY A 1 204 ? 1.922 3.977 -7.702 1.00 88.31 204 GLY A CA 1
ATOM 1587 C C . GLY A 1 204 ? 0.966 2.811 -7.908 1.00 88.31 204 GLY A C 1
ATOM 1588 O O . GLY A 1 204 ? 0.005 2.922 -8.672 1.00 88.31 204 GLY A O 1
ATOM 1589 N N . TYR A 1 205 ? 1.190 1.709 -7.201 1.00 90.94 205 TYR A N 1
ATOM 1590 C CA . TYR A 1 205 ? 0.309 0.547 -7.195 1.00 90.94 205 TYR A CA 1
ATOM 1591 C C . TYR A 1 205 ? 0.121 0.048 -5.770 1.00 90.94 205 TYR A C 1
ATOM 1593 O O . TYR A 1 205 ? 1.090 -0.237 -5.069 1.00 90.94 205 TYR A O 1
ATOM 1601 N N . LEU A 1 206 ? -1.135 -0.114 -5.362 1.00 93.31 206 LEU A N 1
ATOM 1602 C CA . LEU A 1 206 ? -1.460 -0.883 -4.166 1.00 93.31 206 LEU A CA 1
ATOM 1603 C C . LEU A 1 206 ? -1.899 -2.274 -4.565 1.00 93.31 206 LEU A C 1
ATOM 1605 O O . LEU A 1 206 ? -2.726 -2.423 -5.462 1.00 93.31 206 LEU A O 1
ATOM 1609 N N . LEU A 1 207 ? -1.379 -3.270 -3.864 1.00 94.56 207 LEU A N 1
ATOM 1610 C CA . LEU A 1 207 ? -1.733 -4.674 -3.986 1.00 94.56 207 LEU A CA 1
ATOM 1611 C C . LEU A 1 207 ? -2.363 -5.099 -2.663 1.00 94.56 207 LEU A C 1
ATOM 1613 O O . LEU A 1 207 ? -1.707 -5.070 -1.623 1.00 94.56 207 LEU A O 1
ATOM 1617 N N . TYR A 1 208 ? -3.639 -5.461 -2.683 1.00 94.69 208 TYR A N 1
ATOM 1618 C CA . TYR A 1 208 ? -4.415 -5.738 -1.474 1.00 94.69 208 TYR A CA 1
ATOM 1619 C C . TYR A 1 208 ? -5.449 -6.833 -1.723 1.00 94.69 208 TYR A C 1
ATOM 1621 O O . TYR A 1 208 ? -5.789 -7.129 -2.864 1.00 94.69 208 TYR A O 1
ATOM 1629 N N . ASP A 1 209 ? -5.976 -7.427 -0.662 1.00 93.75 209 ASP A N 1
ATOM 1630 C CA . ASP A 1 209 ? -7.172 -8.265 -0.732 1.00 93.75 209 ASP A CA 1
ATOM 1631 C C . ASP A 1 209 ? -8.318 -7.628 0.071 1.00 93.75 209 ASP A C 1
ATOM 1633 O O . ASP A 1 209 ? -8.278 -6.449 0.421 1.00 93.75 209 ASP A O 1
ATOM 1637 N N . SER A 1 210 ? -9.393 -8.371 0.337 1.00 90.56 210 SER A N 1
ATOM 1638 C CA . SER A 1 210 ? -10.509 -7.835 1.124 1.00 90.56 210 SER A CA 1
ATOM 1639 C C . SER A 1 210 ? -10.123 -7.458 2.557 1.00 90.56 210 SER A C 1
ATOM 1641 O O . SER A 1 210 ? -10.848 -6.683 3.170 1.00 90.56 210 SER A O 1
ATOM 1643 N N . ASN A 1 211 ? -9.040 -8.017 3.095 1.00 91.25 211 ASN A N 1
ATOM 1644 C CA . ASN A 1 211 ? -8.630 -7.931 4.489 1.00 91.25 211 ASN A CA 1
ATOM 1645 C C . ASN A 1 211 ? -7.369 -7.098 4.705 1.00 91.25 211 ASN A C 1
ATOM 1647 O O . ASN A 1 211 ? -7.308 -6.436 5.728 1.00 91.25 211 ASN A O 1
ATOM 1651 N N . SER A 1 212 ? -6.360 -7.131 3.838 1.00 93.94 212 SER A N 1
ATOM 1652 C CA . SER A 1 212 ? -5.075 -6.491 4.141 1.00 93.94 212 SER A CA 1
ATOM 1653 C C . SER A 1 212 ? -4.341 -5.965 2.908 1.00 93.94 212 SER A C 1
ATOM 1655 O O . SER A 1 212 ? -4.631 -6.322 1.763 1.00 93.94 212 SER A O 1
ATOM 1657 N N . LEU A 1 213 ? -3.378 -5.074 3.160 1.00 95.25 213 LEU A N 1
ATOM 1658 C CA . LEU A 1 213 ? -2.402 -4.622 2.172 1.00 95.25 213 LEU A CA 1
ATOM 1659 C C . LEU A 1 213 ? -1.259 -5.635 2.095 1.00 95.25 213 LEU A C 1
ATOM 1661 O O . LEU A 1 213 ? -0.652 -5.949 3.116 1.00 95.25 213 LEU A O 1
ATOM 1665 N N . HIS A 1 214 ? -0.942 -6.077 0.880 1.00 95.62 214 HIS A N 1
ATOM 1666 C CA . HIS A 1 214 ? 0.123 -7.037 0.588 1.00 95.62 214 HIS A CA 1
ATOM 1667 C C . HIS A 1 214 ? 1.362 -6.385 -0.010 1.00 95.62 214 HIS A C 1
ATOM 1669 O O . HIS A 1 214 ? 2.477 -6.794 0.303 1.00 95.62 214 HIS A O 1
ATOM 1675 N N . ALA A 1 215 ? 1.189 -5.368 -0.852 1.00 95.38 215 ALA A N 1
ATOM 1676 C CA . ALA A 1 215 ? 2.312 -4.553 -1.283 1.00 95.38 215 ALA A CA 1
ATOM 1677 C C . ALA A 1 215 ? 1.909 -3.118 -1.623 1.00 95.38 215 ALA A C 1
ATOM 1679 O O . ALA A 1 215 ? 0.786 -2.857 -2.059 1.00 95.38 215 ALA A O 1
ATOM 1680 N N . SER A 1 216 ? 2.859 -2.202 -1.466 1.00 94.19 216 SER A N 1
ATOM 1681 C CA . SER A 1 216 ? 2.803 -0.849 -2.015 1.00 94.19 216 SER A CA 1
ATOM 1682 C C . SER A 1 216 ? 4.028 -0.619 -2.885 1.00 94.19 216 SER A C 1
ATOM 1684 O O . SER A 1 216 ? 5.156 -0.805 -2.432 1.00 94.19 216 SER A O 1
ATOM 1686 N N . ILE A 1 217 ? 3.806 -0.285 -4.150 1.00 92.44 217 ILE A N 1
ATOM 1687 C CA . ILE A 1 217 ? 4.849 -0.175 -5.167 1.00 92.44 217 ILE A CA 1
ATOM 1688 C C . ILE A 1 217 ? 4.820 1.237 -5.719 1.00 92.44 217 ILE A C 1
ATOM 1690 O O . ILE A 1 217 ? 3.760 1.743 -6.082 1.00 92.44 217 ILE A O 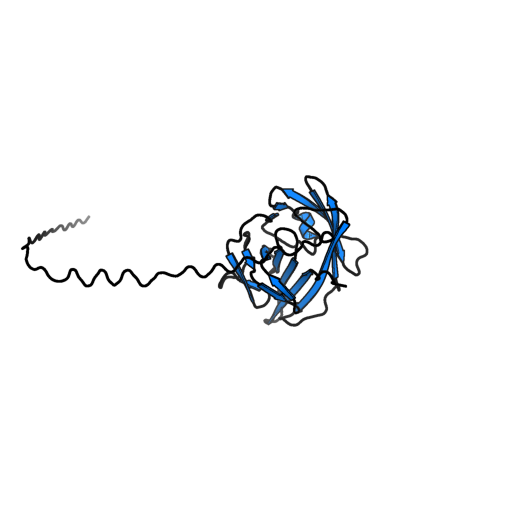1
ATOM 1694 N N . THR A 1 218 ? 5.990 1.854 -5.817 1.00 90.12 218 THR A N 1
ATOM 1695 C CA . THR A 1 218 ? 6.175 3.130 -6.503 1.00 90.12 218 THR A CA 1
ATOM 1696 C C . THR A 1 218 ? 7.294 3.005 -7.516 1.00 90.12 218 THR A C 1
ATOM 1698 O O . THR A 1 218 ? 8.348 2.459 -7.196 1.00 90.12 218 THR A O 1
ATOM 1701 N N . THR A 1 219 ? 7.078 3.518 -8.719 1.00 88.62 219 THR A N 1
ATOM 1702 C CA . THR A 1 219 ? 8.040 3.491 -9.818 1.00 88.62 219 THR A CA 1
ATOM 1703 C C . THR A 1 219 ? 8.149 4.885 -10.410 1.00 88.62 219 THR A C 1
ATOM 1705 O O . THR A 1 219 ? 7.140 5.472 -10.781 1.00 88.62 219 THR A O 1
ATOM 1708 N N . SER A 1 220 ? 9.356 5.432 -10.500 1.00 87.69 220 SER A N 1
ATOM 1709 C CA . SER A 1 220 ? 9.616 6.720 -11.142 1.00 87.69 220 SER A CA 1
ATOM 1710 C C . SER A 1 220 ? 10.635 6.587 -12.262 1.00 87.69 220 SER A C 1
ATOM 1712 O O . SER A 1 220 ? 11.606 5.832 -12.164 1.00 87.69 220 SER A O 1
ATOM 1714 N N . GLY A 1 221 ? 10.403 7.330 -13.340 1.00 83.88 221 GLY A N 1
ATOM 1715 C CA . GLY A 1 221 ? 11.366 7.501 -14.420 1.00 83.88 221 GLY A CA 1
ATOM 1716 C C . GLY A 1 221 ? 12.279 8.699 -14.163 1.00 83.88 221 GLY A C 1
ATOM 1717 O O . GLY A 1 221 ? 11.865 9.712 -13.602 1.00 83.88 221 GLY A O 1
ATOM 1718 N N . SER A 1 222 ? 13.530 8.606 -14.596 1.00 79.50 222 SER A N 1
ATOM 1719 C CA . SER A 1 222 ? 14.455 9.733 -14.692 1.00 79.50 222 SER A CA 1
ATOM 1720 C C . SER A 1 222 ? 15.173 9.668 -16.029 1.00 79.50 222 SER A C 1
ATOM 1722 O O . SER A 1 222 ? 15.749 8.638 -16.374 1.00 79.50 222 SER A O 1
ATOM 1724 N N . GLU A 1 223 ? 15.169 10.770 -16.772 1.00 76.88 223 GLU A N 1
ATOM 1725 C CA . GLU A 1 223 ? 15.968 10.909 -17.985 1.00 76.88 223 GLU A CA 1
ATOM 1726 C C . GLU A 1 223 ? 17.152 11.838 -17.695 1.00 76.88 223 GLU A C 1
ATOM 1728 O O . GLU A 1 223 ? 16.998 13.053 -17.540 1.00 76.88 223 GLU A O 1
ATOM 1733 N N . PHE A 1 224 ? 18.363 11.282 -17.625 1.00 68.12 224 PHE A N 1
ATOM 1734 C CA . PHE A 1 224 ? 19.584 12.078 -17.498 1.00 68.12 224 PHE A CA 1
ATOM 1735 C C . PHE A 1 224 ? 20.552 11.751 -18.631 1.00 68.12 224 PHE A C 1
ATOM 1737 O O . PHE A 1 224 ? 21.038 10.632 -18.767 1.00 68.12 224 PHE A O 1
ATOM 1744 N N . GLY A 1 225 ? 20.844 12.748 -19.471 1.00 72.50 225 GLY A N 1
ATOM 1745 C CA . GLY A 1 225 ? 21.764 12.578 -20.599 1.00 72.50 225 GLY A CA 1
ATOM 1746 C C . GLY A 1 225 ? 21.244 11.661 -21.715 1.00 72.50 225 GLY A C 1
ATOM 1747 O O . GLY A 1 225 ? 22.059 11.118 -22.458 1.00 72.50 225 GLY A O 1
ATOM 1748 N N . GLY A 1 226 ? 19.921 11.494 -21.840 1.00 73.50 226 GLY A N 1
ATOM 1749 C CA . GLY A 1 226 ? 19.282 10.640 -22.852 1.00 73.50 226 GLY A CA 1
ATOM 1750 C C . GLY A 1 226 ? 19.267 9.148 -22.506 1.00 73.50 226 GLY A C 1
ATOM 1751 O O . GLY A 1 226 ? 19.019 8.323 -23.383 1.00 73.50 226 GLY A O 1
ATOM 1752 N N . VAL A 1 227 ? 19.573 8.797 -21.254 1.00 72.94 227 VAL A N 1
ATOM 1753 C CA . VAL A 1 227 ? 19.380 7.453 -20.703 1.00 72.94 227 VAL A CA 1
ATOM 1754 C C . VAL A 1 227 ? 18.189 7.514 -19.755 1.00 72.94 227 VAL A C 1
ATOM 1756 O O . VAL A 1 227 ? 18.198 8.306 -18.812 1.00 72.94 227 VAL A O 1
ATOM 1759 N N . GLU A 1 228 ? 17.175 6.697 -20.030 1.00 79.00 228 GLU A N 1
ATOM 1760 C CA . GLU A 1 228 ? 16.049 6.480 -19.125 1.00 79.00 228 GLU A CA 1
ATOM 1761 C C . GLU A 1 228 ? 16.459 5.472 -18.048 1.00 79.00 228 GLU A C 1
ATOM 1763 O O . GLU A 1 228 ? 16.835 4.337 -18.354 1.00 79.00 228 GLU A O 1
ATOM 1768 N N . SER A 1 229 ? 16.382 5.894 -16.790 1.00 81.31 229 SER A N 1
ATOM 1769 C CA . SER A 1 229 ? 16.509 5.034 -15.617 1.00 81.31 229 SER A CA 1
ATOM 1770 C C . SER A 1 229 ? 15.171 4.956 -14.898 1.00 81.31 229 SER A C 1
ATOM 1772 O O . SER A 1 229 ? 14.496 5.970 -14.724 1.00 81.31 229 SER A O 1
ATOM 1774 N N . TRP A 1 230 ? 14.815 3.760 -14.436 1.00 83.62 230 TRP A N 1
ATOM 1775 C CA . TRP A 1 230 ? 13.610 3.526 -13.643 1.00 83.62 230 TRP A CA 1
ATOM 1776 C C . TRP A 1 230 ? 13.997 3.148 -12.223 1.00 83.62 230 TRP A C 1
ATOM 1778 O O . TRP A 1 230 ? 14.790 2.225 -12.029 1.00 83.62 230 TRP A O 1
ATOM 1788 N N . PHE A 1 231 ? 13.414 3.834 -11.248 1.00 89.38 231 PHE A N 1
ATOM 1789 C CA . PHE A 1 231 ? 13.601 3.578 -9.826 1.00 89.38 231 PHE A CA 1
ATOM 1790 C C . PHE A 1 231 ? 12.306 3.025 -9.259 1.00 89.38 231 PHE A C 1
ATOM 1792 O O . PHE A 1 231 ? 11.268 3.667 -9.372 1.00 89.38 231 PHE A O 1
ATOM 1799 N N . THR A 1 232 ? 12.353 1.841 -8.658 1.00 90.75 232 THR A N 1
ATOM 1800 C CA . THR A 1 232 ? 11.180 1.211 -8.046 1.00 90.75 232 THR A CA 1
ATOM 1801 C C . THR A 1 232 ? 11.424 0.985 -6.563 1.00 90.75 232 THR A C 1
ATOM 1803 O O . THR A 1 232 ? 12.423 0.375 -6.198 1.00 90.75 232 THR A O 1
ATOM 1806 N N . THR A 1 233 ? 10.517 1.457 -5.711 1.00 92.38 233 THR A N 1
ATOM 1807 C CA . THR A 1 233 ? 10.478 1.136 -4.278 1.00 92.38 233 THR A CA 1
ATOM 1808 C C . THR A 1 233 ? 9.251 0.285 -3.995 1.00 92.38 233 THR A C 1
ATOM 1810 O O . THR A 1 233 ? 8.146 0.630 -4.414 1.00 92.38 233 THR A O 1
ATOM 1813 N N . ILE A 1 234 ? 9.444 -0.823 -3.285 1.00 93.75 234 ILE A N 1
ATOM 1814 C CA . ILE A 1 234 ? 8.401 -1.802 -2.977 1.00 93.75 234 ILE A CA 1
ATOM 1815 C C . ILE A 1 234 ? 8.394 -2.028 -1.470 1.00 93.75 234 ILE A C 1
ATOM 1817 O O . ILE A 1 234 ? 9.406 -2.415 -0.896 1.00 93.75 234 ILE A O 1
ATOM 1821 N N . TYR A 1 235 ? 7.240 -1.829 -0.848 1.00 95.62 235 TYR A N 1
ATOM 1822 C CA . TYR A 1 235 ? 6.933 -2.311 0.492 1.00 95.62 235 TYR A CA 1
ATOM 1823 C C . TYR A 1 235 ? 6.199 -3.639 0.346 1.00 95.62 235 TYR A C 1
ATOM 1825 O O . TYR A 1 235 ? 5.026 -3.639 -0.025 1.00 95.62 235 TYR A O 1
ATOM 1833 N N . LEU A 1 236 ? 6.878 -4.761 0.579 1.00 96.00 236 LEU A N 1
ATOM 1834 C CA . LEU A 1 236 ? 6.336 -6.110 0.402 1.00 96.00 236 LEU A CA 1
ATOM 1835 C C . LEU A 1 236 ? 6.024 -6.737 1.760 1.00 96.00 236 LEU A C 1
ATOM 1837 O O . LEU A 1 236 ? 6.907 -6.845 2.604 1.00 96.00 236 LEU A O 1
ATOM 1841 N N . LEU A 1 237 ? 4.783 -7.168 1.977 1.00 95.75 237 LEU A N 1
ATOM 1842 C CA . LEU A 1 237 ? 4.362 -7.771 3.239 1.00 95.75 237 LEU A CA 1
ATOM 1843 C C . LEU A 1 237 ? 5.227 -9.000 3.569 1.00 95.75 237 LEU A C 1
ATOM 1845 O O . LEU A 1 237 ? 5.375 -9.913 2.750 1.00 95.75 237 LEU A O 1
ATOM 1849 N N . GLN A 1 238 ? 5.789 -9.027 4.777 1.00 94.44 238 GLN A N 1
ATOM 1850 C CA . GLN A 1 238 ? 6.501 -10.189 5.299 1.00 94.44 238 GLN A CA 1
ATOM 1851 C C . GLN A 1 238 ? 5.527 -11.350 5.486 1.00 94.44 238 GLN A C 1
ATOM 1853 O O . GLN A 1 238 ? 4.384 -11.158 5.912 1.00 94.44 238 GLN A O 1
ATOM 1858 N N . GLU A 1 239 ? 5.959 -12.569 5.174 1.00 87.56 239 GLU A N 1
ATOM 1859 C CA . GLU A 1 239 ? 5.207 -13.768 5.547 1.00 87.56 239 GLU A CA 1
ATOM 1860 C C . GLU A 1 239 ? 5.215 -13.916 7.072 1.00 87.56 239 GLU A C 1
ATOM 1862 O O . GLU A 1 239 ? 6.183 -13.536 7.732 1.00 87.56 239 GLU A O 1
ATOM 1867 N N . SER A 1 240 ? 4.124 -14.423 7.657 1.00 77.69 240 SER A N 1
ATOM 1868 C CA . SER A 1 240 ? 4.087 -14.665 9.100 1.00 77.69 240 SER A CA 1
ATOM 1869 C C . SER A 1 240 ? 5.110 -15.755 9.318 1.00 77.69 240 SER A C 1
ATOM 1871 O O . SER A 1 240 ? 4.926 -16.852 8.791 1.00 77.69 240 SER A O 1
ATOM 1873 N N . GLY A 1 241 ? 6.206 -15.442 10.008 1.00 59.56 241 GLY A N 1
ATOM 1874 C CA . GLY A 1 241 ? 7.213 -16.436 10.335 1.00 59.56 241 GLY A CA 1
ATOM 1875 C C . GLY A 1 241 ? 6.516 -17.614 11.001 1.00 59.56 241 GLY A C 1
ATOM 1876 O O . GLY A 1 241 ? 6.010 -17.488 12.113 1.00 59.56 241 GLY A O 1
ATOM 1877 N N . GLY A 1 242 ? 6.435 -18.741 10.298 1.00 47.28 242 GLY A N 1
ATOM 1878 C CA . GLY A 1 242 ? 6.133 -20.017 10.920 1.00 47.28 242 GLY A CA 1
ATOM 1879 C C . GLY A 1 242 ? 7.361 -20.427 11.717 1.00 47.28 242 GLY A C 1
ATOM 1880 O O . GLY A 1 242 ? 8.146 -21.238 11.232 1.00 47.28 242 GLY A O 1
ATOM 1881 N N . GLU A 1 243 ? 7.572 -19.800 12.874 1.00 38.16 243 GLU A N 1
ATOM 1882 C CA . GLU A 1 243 ? 8.453 -20.353 13.907 1.00 38.16 243 GLU A CA 1
ATOM 1883 C C . GLU A 1 243 ? 7.797 -21.565 14.580 1.00 38.16 243 GLU A C 1
ATOM 1885 O O . GLU A 1 243 ? 6.585 -21.507 14.900 1.00 38.16 243 GLU A O 1
#